Protein AF-0000000074154231 (afdb_homodimer)

Sequence (248 aa):
MSERQQITPLKPYDLEEIRKSRKRAATKFSKRRKTFLRRAHDLSQDCQAKVYTFIEYNRRTWVFTSEPDQASFPPTKDEILRIYPLPEIFIPSMFSTLPQVHNGKHDVVDPALSDRFDTHAADQMSERQQITPLKPYDLEEIRKSRKRAATKFSKRRKTFLRRAHDLSQDCQAKVYTFIEYNRRTWVFTSEPDQASFPPTKDEILRIYPLPEIFIPSMFSTLPQVHNGKHDVVDPALSDRFDTHAADQ

Nearest PDB structures (foldseek):
  1hbx-assembly1_A  TM=7.423E-01  e=8.695E-02  Homo sapiens
  5wai-assembly1_B  TM=2.031E-01  e=2.215E+00  Homo sapiens
  6nq3-assembly2_F-2  TM=2.318E-01  e=6.658E+00  Homo sapiens
  5wai-assembly2_F  TM=2.290E-01  e=6.658E+00  Homo sapiens
  5wai-assembly1_B  TM=2.177E-01  e=2.065E+00  Homo sapiens

pLDDT: mean 79.21, std 26.03, range [22.14, 98.94]

Secondary structure (DSSP, 8-state):
--------PPPHHHHHHHHHHHHHHHHHHHHHHHHHHHHHHHHHHHH--EEEEEEEETTEEEEEES-TT-TT-SPPHHHHTT-SSPPEEE-GGGS--S----SSS-----HHHHHHHHSGGGG-/--------PPPHHHHHHHHHHHHHHHHHHHHHHHHHHHHHHHHHHHH--EEEEEEEETTEEEEEES-TT-TT-SPPHHHHTT-SSPPEEE-GGGS--S----SSS-----HHHHHHHHSGGGG-

Structure (mmCIF, N/CA/C/O backbone):
data_AF-0000000074154231-model_v1
#
loop_
_entity.id
_entity.type
_entity.pdbx_description
1 polymer 'Uncharacterized protein'
#
loop_
_atom_site.group_PDB
_atom_site.id
_atom_site.type_symbol
_atom_site.label_atom_id
_atom_site.label_alt_id
_atom_site.label_comp_id
_atom_site.label_asym_id
_atom_site.label_entity_id
_atom_site.label_seq_id
_atom_site.pdbx_PDB_ins_code
_atom_site.Cartn_x
_atom_site.Cartn_y
_atom_site.Cartn_z
_atom_site.occupancy
_atom_site.B_iso_or_equiv
_atom_site.auth_seq_id
_atom_site.auth_comp_id
_atom_site.auth_asym_id
_atom_site.auth_atom_id
_atom_site.pdbx_PDB_model_num
ATOM 1 N N . MET A 1 1 ? -4.496 -57.156 -9.711 1 39.97 1 MET A N 1
ATOM 2 C CA . MET A 1 1 ? -3.84 -56.281 -10.68 1 39.97 1 MET A CA 1
ATOM 3 C C . MET A 1 1 ? -3.943 -54.812 -10.258 1 39.97 1 MET A C 1
ATOM 5 O O . MET A 1 1 ? -5.043 -54.281 -10.125 1 39.97 1 MET A O 1
ATOM 9 N N . SER A 1 2 ? -2.992 -54.25 -9.43 1 52.38 2 SER A N 1
ATOM 10 C CA . SER A 1 2 ? -2.85 -52.906 -8.883 1 52.38 2 SER A CA 1
ATOM 11 C C . SER A 1 2 ? -2.756 -51.875 -9.992 1 52.38 2 SER A C 1
ATOM 13 O O . SER A 1 2 ? -1.874 -51.938 -10.852 1 52.38 2 SER A O 1
ATOM 15 N N . GLU A 1 3 ? -3.832 -51.375 -10.57 1 51.06 3 GLU A N 1
ATOM 16 C CA . GLU A 1 3 ? -3.895 -50.312 -11.57 1 51.06 3 GLU A CA 1
ATOM 17 C C . GLU A 1 3 ? -3.025 -49.125 -11.164 1 51.06 3 GLU A C 1
ATOM 19 O O . GLU A 1 3 ? -3.361 -48.375 -10.234 1 51.06 3 GLU A O 1
ATOM 24 N N . ARG A 1 4 ? -1.664 -49.188 -11.25 1 55.72 4 ARG A N 1
ATOM 25 C CA . ARG A 1 4 ? -0.812 -48 -11.141 1 55.72 4 ARG A CA 1
ATOM 26 C C . ARG A 1 4 ? -1.316 -46.875 -12.047 1 55.72 4 ARG A C 1
ATOM 28 O O . ARG A 1 4 ? -1.462 -47.062 -13.258 1 55.72 4 ARG A O 1
ATOM 35 N N . GLN A 1 5 ? -2.193 -45.938 -11.656 1 56.97 5 GLN A N 1
ATOM 36 C CA . GLN A 1 5 ? -2.547 -44.688 -12.359 1 56.97 5 GLN A CA 1
ATOM 37 C C . GLN A 1 5 ? -1.324 -44.062 -13.016 1 56.97 5 GLN A C 1
ATOM 39 O O . GLN A 1 5 ? -0.38 -43.656 -12.336 1 56.97 5 GLN A O 1
ATOM 44 N N . GLN A 1 6 ? -0.868 -44.438 -14.219 1 54.16 6 GLN A N 1
ATOM 45 C CA . GLN A 1 6 ? 0.215 -43.875 -15.031 1 54.16 6 GLN A CA 1
ATOM 46 C C . GLN A 1 6 ? 0.098 -42.375 -15.172 1 54.16 6 GLN A C 1
ATOM 48 O O . GLN A 1 6 ? -0.911 -41.875 -15.672 1 54.16 6 GLN A O 1
ATOM 53 N N . ILE A 1 7 ? 0.666 -41.438 -14.281 1 61.62 7 ILE A N 1
ATOM 54 C CA . ILE A 1 7 ? 0.84 -40 -14.523 1 61.62 7 ILE A CA 1
ATOM 55 C C . ILE A 1 7 ? 1.296 -39.781 -15.961 1 61.62 7 ILE A C 1
ATOM 57 O O . ILE A 1 7 ? 2.371 -40.25 -16.359 1 61.62 7 ILE A O 1
ATOM 61 N N . THR A 1 8 ? 0.474 -39.688 -16.953 1 65.31 8 THR A N 1
ATOM 62 C CA . THR A 1 8 ? 0.823 -39.312 -18.312 1 65.31 8 THR A CA 1
ATOM 63 C C . THR A 1 8 ? 1.673 -38.062 -18.344 1 65.31 8 THR A C 1
ATOM 65 O O . THR A 1 8 ? 1.298 -37.031 -17.75 1 65.31 8 THR A O 1
ATOM 68 N N . PRO A 1 9 ? 2.938 -38.219 -18.641 1 68.38 9 PRO A N 1
ATOM 69 C CA . PRO A 1 9 ? 3.822 -37.031 -18.719 1 68.38 9 PRO A CA 1
ATOM 70 C C . PRO A 1 9 ? 3.242 -35.906 -19.562 1 68.38 9 PRO A C 1
ATOM 72 O O . PRO A 1 9 ? 2.535 -36.188 -20.547 1 68.38 9 PRO A O 1
ATOM 75 N N . LEU A 1 10 ? 3.127 -34.719 -19.016 1 71 10 LEU A N 1
ATOM 76 C CA . LEU A 1 10 ? 2.654 -33.562 -19.766 1 71 10 LEU A CA 1
ATOM 77 C C . LEU A 1 10 ? 3.371 -33.438 -21.094 1 71 10 LEU A C 1
ATOM 79 O O . LEU A 1 10 ? 4.582 -33.656 -21.188 1 71 10 LEU A O 1
ATOM 83 N N . LYS A 1 11 ? 2.699 -33.438 -22.125 1 78.75 11 LYS A N 1
ATOM 84 C CA . LYS A 1 11 ? 3.256 -33.188 -23.453 1 78.75 11 LYS A CA 1
ATOM 85 C C . LYS A 1 11 ? 4.066 -31.906 -23.484 1 78.75 11 LYS A C 1
ATOM 87 O O . LYS A 1 11 ? 3.791 -30.969 -22.734 1 78.75 11 LYS A O 1
ATOM 92 N N . PRO A 1 12 ? 5.191 -31.891 -24.188 1 78.75 12 PRO A N 1
ATOM 93 C CA . PRO A 1 12 ? 6.055 -30.719 -24.297 1 78.75 12 PRO A CA 1
ATOM 94 C C . PRO A 1 12 ? 5.27 -29.422 -24.547 1 78.75 12 PRO A C 1
ATOM 96 O O . PRO A 1 12 ? 5.602 -28.375 -23.984 1 78.75 12 PRO A O 1
ATOM 99 N N . TYR A 1 13 ? 4.25 -29.484 -25.359 1 81.31 13 TYR A N 1
ATOM 100 C CA . TYR A 1 13 ? 3.434 -28.312 -25.672 1 81.31 13 TYR A CA 1
ATOM 101 C C . TYR A 1 13 ? 2.732 -27.781 -24.438 1 81.31 13 TYR A C 1
ATOM 103 O O . TYR A 1 13 ? 2.648 -26.578 -24.219 1 81.31 13 TYR A O 1
ATOM 111 N N . ASP A 1 14 ? 2.389 -28.766 -23.594 1 85.5 14 ASP A N 1
ATOM 112 C CA . ASP A 1 14 ? 1.697 -28.391 -22.375 1 85.5 14 ASP A CA 1
ATOM 113 C C . ASP A 1 14 ? 2.641 -27.672 -21.406 1 85.5 14 ASP A C 1
ATOM 115 O O . ASP A 1 14 ? 2.26 -26.688 -20.781 1 85.5 14 ASP A O 1
ATOM 119 N N . LEU A 1 15 ? 3.875 -28.109 -21.5 1 88.94 15 LEU A N 1
ATOM 120 C CA . LEU A 1 15 ? 4.871 -27.5 -20.641 1 88.94 15 LEU A CA 1
ATOM 121 C C . LEU A 1 15 ? 5.199 -26.078 -21.094 1 88.94 15 LEU A C 1
ATOM 123 O O . LEU A 1 15 ? 5.379 -25.172 -20.266 1 88.94 15 LEU A O 1
ATOM 127 N N . GLU A 1 16 ? 5.266 -25.984 -22.359 1 91.56 16 GLU A N 1
ATOM 128 C CA . GLU A 1 16 ? 5.555 -24.672 -22.906 1 91.56 16 GLU A CA 1
ATOM 129 C C . GLU A 1 16 ? 4.438 -23.672 -22.594 1 91.56 16 GLU A C 1
ATOM 131 O O . GLU A 1 16 ? 4.699 -22.516 -22.281 1 91.56 16 GLU A O 1
ATOM 136 N N . GLU A 1 17 ? 3.205 -24.125 -22.688 1 92.56 17 GLU A N 1
ATOM 137 C CA . GLU A 1 17 ? 2.064 -23.266 -22.391 1 92.56 17 GLU A CA 1
ATOM 138 C C . GLU A 1 17 ? 2.047 -22.859 -20.922 1 92.56 17 GLU A C 1
ATOM 140 O O . GLU A 1 17 ? 1.72 -21.719 -20.594 1 92.56 17 GLU A O 1
ATOM 145 N N . ILE A 1 18 ? 2.344 -23.719 -20.078 1 93.31 18 ILE A N 1
ATOM 146 C CA . ILE A 1 18 ? 2.4 -23.438 -18.656 1 93.31 18 ILE A CA 1
ATOM 147 C C . ILE A 1 18 ? 3.492 -22.406 -18.375 1 93.31 18 ILE A C 1
ATOM 149 O O . ILE A 1 18 ? 3.283 -21.469 -17.609 1 93.31 18 ILE A O 1
ATOM 153 N N . ARG A 1 19 ? 4.645 -22.656 -19.047 1 93.62 19 ARG A N 1
ATOM 154 C CA . ARG A 1 19 ? 5.762 -21.719 -18.875 1 93.62 19 ARG A CA 1
ATOM 155 C C . ARG A 1 19 ? 5.387 -20.328 -19.344 1 93.62 19 ARG A C 1
ATOM 157 O O . ARG A 1 19 ? 5.703 -19.328 -18.672 1 93.62 19 ARG A O 1
ATOM 164 N N . LYS A 1 20 ? 4.742 -20.281 -20.453 1 94.56 20 LYS A N 1
ATOM 165 C CA . LYS A 1 20 ? 4.305 -18.984 -20.984 1 94.56 20 LYS A CA 1
ATOM 166 C C . LYS A 1 20 ? 3.305 -18.312 -20.047 1 94.56 20 LYS A C 1
ATOM 168 O O . LYS A 1 20 ? 3.375 -17.109 -19.828 1 94.56 20 LYS A O 1
ATOM 173 N N . SER A 1 21 ? 2.365 -19.047 -19.516 1 95.62 21 SER A N 1
ATOM 174 C CA . SER A 1 21 ? 1.368 -18.516 -18.594 1 95.62 21 SER A CA 1
ATOM 175 C C . SER A 1 21 ? 2.02 -17.984 -17.312 1 95.62 21 SER A C 1
ATOM 177 O O . SER A 1 21 ? 1.64 -16.922 -16.828 1 95.62 21 SER A O 1
ATOM 179 N N . ARG A 1 22 ? 2.973 -18.656 -16.875 1 95.25 22 ARG A N 1
ATOM 180 C CA . ARG A 1 22 ? 3.693 -18.234 -15.68 1 95.25 22 ARG A CA 1
ATOM 181 C C . ARG A 1 22 ? 4.465 -16.938 -15.938 1 95.25 22 ARG A C 1
ATOM 183 O O . ARG A 1 22 ? 4.512 -16.062 -15.086 1 95.25 22 ARG A O 1
ATOM 190 N N . LYS A 1 23 ? 5.094 -16.906 -17.062 1 96.31 23 LYS A N 1
ATOM 191 C CA . LYS A 1 23 ? 5.816 -15.695 -17.438 1 96.31 23 LYS A CA 1
ATOM 192 C C . LYS A 1 23 ? 4.875 -14.5 -17.531 1 96.31 23 LYS A C 1
ATOM 194 O O . LYS A 1 23 ? 5.223 -13.398 -17.094 1 96.31 23 LYS A O 1
ATOM 199 N N . ARG A 1 24 ? 3.713 -14.719 -18.109 1 97.38 24 ARG A N 1
ATOM 200 C CA . ARG A 1 24 ? 2.723 -13.648 -18.219 1 97.38 24 ARG A CA 1
ATOM 201 C C . ARG A 1 24 ? 2.27 -13.188 -16.844 1 97.38 24 ARG A C 1
ATOM 203 O O . ARG A 1 24 ? 2.129 -11.984 -16.594 1 97.38 24 ARG A O 1
ATOM 210 N N . ALA A 1 25 ? 2.045 -14.117 -15.953 1 97.56 25 ALA A N 1
ATOM 211 C CA . ALA A 1 25 ? 1.632 -13.789 -14.586 1 97.56 25 ALA A CA 1
ATOM 212 C C . ALA A 1 25 ? 2.713 -13 -13.859 1 97.56 25 ALA A C 1
ATOM 214 O O . ALA A 1 25 ? 2.416 -12.023 -13.172 1 97.56 25 ALA A O 1
ATOM 215 N N . ALA A 1 26 ? 3.871 -13.375 -14.125 1 97.62 26 ALA A N 1
ATOM 216 C CA . ALA A 1 26 ? 4.988 -12.688 -13.477 1 97.62 26 ALA A CA 1
ATOM 217 C C . ALA A 1 26 ? 5.137 -11.266 -13.992 1 97.62 26 ALA A C 1
ATOM 219 O O . ALA A 1 26 ? 5.434 -10.344 -13.227 1 97.62 26 ALA A O 1
ATOM 220 N N . THR A 1 27 ? 4.988 -11.133 -15.273 1 97.88 27 THR A N 1
ATOM 221 C CA . THR A 1 27 ? 5.059 -9.797 -15.867 1 97.88 27 THR A CA 1
ATOM 222 C C . THR A 1 27 ? 3.932 -8.914 -15.344 1 97.88 27 THR A C 1
ATOM 224 O O . THR A 1 27 ? 4.16 -7.754 -14.992 1 97.88 27 THR A O 1
ATOM 227 N N . LYS A 1 28 ? 2.705 -9.453 -15.289 1 98.44 28 LYS A N 1
ATOM 228 C CA . LYS A 1 28 ? 1.569 -8.719 -14.742 1 98.44 28 LYS A CA 1
ATOM 229 C C . LYS A 1 28 ? 1.857 -8.234 -13.32 1 98.44 28 LYS A C 1
ATOM 231 O O . LYS A 1 28 ? 1.654 -7.062 -13.008 1 98.44 28 LYS A O 1
ATOM 236 N N . PHE A 1 29 ? 2.387 -9.102 -12.5 1 98.69 29 PHE A N 1
ATOM 237 C CA . PHE A 1 29 ? 2.713 -8.766 -11.125 1 98.69 29 PHE A CA 1
ATOM 238 C C . PHE A 1 29 ? 3.746 -7.645 -11.062 1 98.69 29 PHE A C 1
ATOM 240 O O . PHE A 1 29 ? 3.592 -6.691 -10.297 1 98.69 29 PHE A O 1
ATOM 247 N N . SER A 1 30 ? 4.734 -7.805 -11.852 1 98.38 30 SER A N 1
ATOM 248 C CA . SER A 1 30 ? 5.805 -6.809 -11.844 1 98.38 30 SER A CA 1
ATOM 249 C C . SER A 1 30 ? 5.266 -5.422 -12.18 1 98.38 30 SER A C 1
ATOM 251 O O . SER A 1 30 ? 5.629 -4.438 -11.531 1 98.38 30 SER A O 1
ATOM 253 N N . LYS A 1 31 ? 4.434 -5.359 -13.156 1 98.12 31 LYS A N 1
ATOM 254 C CA . LYS A 1 31 ? 3.855 -4.082 -13.562 1 98.12 31 LYS A CA 1
ATOM 255 C C . LYS A 1 31 ? 2.961 -3.51 -12.469 1 98.12 31 LYS A C 1
ATOM 257 O O . LYS A 1 31 ? 3.072 -2.332 -12.117 1 98.12 31 LYS A O 1
ATOM 262 N N . ARG A 1 32 ? 2.137 -4.348 -11.875 1 98.38 32 ARG A N 1
ATOM 263 C CA . ARG A 1 32 ? 1.204 -3.906 -10.844 1 98.38 32 ARG A CA 1
ATOM 264 C C . ARG A 1 32 ? 1.938 -3.551 -9.555 1 98.38 32 ARG A C 1
ATOM 266 O O . ARG A 1 32 ? 1.571 -2.594 -8.867 1 98.38 32 ARG A O 1
ATOM 273 N N . ARG A 1 33 ? 2.938 -4.285 -9.289 1 98.44 33 ARG A N 1
ATOM 274 C CA . ARG A 1 33 ? 3.75 -4.008 -8.109 1 98.44 33 ARG A CA 1
ATOM 275 C C . ARG A 1 33 ? 4.414 -2.637 -8.211 1 98.44 33 ARG A C 1
ATOM 277 O O . ARG A 1 33 ? 4.391 -1.858 -7.258 1 98.44 33 ARG A O 1
ATOM 284 N N . LYS A 1 34 ? 4.996 -2.34 -9.344 1 97.81 34 LYS A N 1
ATOM 285 C CA . LYS A 1 34 ? 5.668 -1.062 -9.555 1 97.81 34 LYS A CA 1
ATOM 286 C C . LYS A 1 34 ? 4.699 0.104 -9.398 1 97.81 34 LYS A C 1
ATOM 288 O O . LYS A 1 34 ? 5 1.085 -8.719 1 97.81 34 LYS A O 1
ATOM 293 N N . THR A 1 35 ? 3.533 0.004 -10.047 1 97.5 35 THR A N 1
ATOM 294 C CA . THR A 1 35 ? 2.512 1.042 -9.938 1 97.5 35 THR A CA 1
ATOM 295 C C . THR A 1 35 ? 2.072 1.217 -8.484 1 97.5 35 THR A C 1
ATOM 297 O O . THR A 1 35 ? 1.953 2.344 -8 1 97.5 35 THR A O 1
ATOM 300 N N . PHE A 1 36 ? 1.916 0.154 -7.844 1 98.56 36 PHE A N 1
ATOM 301 C CA . PHE A 1 36 ? 1.464 0.147 -6.457 1 98.56 36 PHE A CA 1
ATOM 302 C C . PHE A 1 36 ? 2.465 0.863 -5.555 1 98.56 36 PHE A C 1
ATOM 304 O O . PHE A 1 36 ? 2.09 1.748 -4.785 1 98.56 36 PHE A O 1
ATOM 311 N N . LEU A 1 37 ? 3.715 0.542 -5.688 1 98.62 37 LEU A N 1
ATOM 312 C CA . LEU A 1 37 ? 4.758 1.137 -4.859 1 98.62 37 LEU A CA 1
ATOM 313 C C . LEU A 1 37 ? 4.926 2.619 -5.176 1 98.62 37 LEU A C 1
ATOM 315 O O . LEU A 1 37 ? 5.168 3.426 -4.277 1 98.62 37 LEU A O 1
ATOM 319 N N . ARG A 1 38 ? 4.742 2.959 -6.445 1 98 38 ARG A N 1
ATOM 320 C CA . ARG A 1 38 ? 4.793 4.367 -6.824 1 98 38 ARG A CA 1
ATOM 321 C C . ARG A 1 38 ? 3.668 5.156 -6.16 1 98 38 ARG A C 1
ATOM 323 O O . ARG A 1 38 ? 3.881 6.273 -5.691 1 98 38 ARG A O 1
ATOM 330 N N . ARG A 1 39 ? 2.486 4.535 -6.102 1 98.5 39 ARG A N 1
ATOM 331 C CA . ARG A 1 39 ? 1.354 5.223 -5.492 1 98.5 39 ARG A CA 1
ATOM 332 C C . ARG A 1 39 ? 1.531 5.34 -3.982 1 98.5 39 ARG A C 1
ATOM 334 O O . ARG A 1 39 ? 1.094 6.32 -3.375 1 98.5 39 ARG A O 1
ATOM 341 N N . ALA A 1 40 ? 2.186 4.367 -3.354 1 98.88 40 ALA A N 1
ATOM 342 C CA . ALA A 1 40 ? 2.539 4.473 -1.94 1 98.88 40 ALA A CA 1
ATOM 343 C C . ALA A 1 40 ? 3.453 5.672 -1.692 1 98.88 40 ALA A C 1
ATOM 345 O O . ALA A 1 40 ? 3.215 6.461 -0.777 1 98.88 40 ALA A O 1
ATOM 346 N N . HIS A 1 41 ? 4.434 5.824 -2.576 1 98.5 41 HIS A N 1
ATOM 347 C CA . HIS A 1 41 ? 5.367 6.941 -2.479 1 98.5 41 HIS A CA 1
ATOM 348 C C . HIS A 1 41 ? 4.656 8.273 -2.689 1 98.5 41 HIS A C 1
ATOM 350 O O . HIS A 1 41 ? 4.875 9.227 -1.934 1 98.5 41 HIS A O 1
ATOM 356 N N . ASP A 1 42 ? 3.82 8.352 -3.736 1 97.81 42 ASP A N 1
ATOM 357 C CA . ASP A 1 42 ? 3.084 9.578 -4.039 1 97.81 42 ASP A CA 1
ATOM 358 C C . ASP A 1 42 ? 2.217 10 -2.857 1 97.81 42 ASP A C 1
ATOM 360 O O . ASP A 1 42 ? 2.188 11.18 -2.494 1 97.81 42 ASP A O 1
ATOM 364 N N . LEU A 1 43 ? 1.533 9.078 -2.287 1 98.62 43 LEU A N 1
ATOM 365 C CA . LEU A 1 43 ? 0.681 9.367 -1.139 1 98.62 43 LEU A CA 1
ATOM 366 C C . LEU A 1 43 ? 1.498 9.93 0.018 1 98.62 43 LEU A C 1
ATOM 368 O O . LEU A 1 43 ? 1.107 10.922 0.633 1 98.62 43 LEU A O 1
ATOM 372 N N . SER A 1 44 ? 2.639 9.312 0.303 1 98.75 44 SER A N 1
ATOM 373 C CA . SER A 1 44 ? 3.518 9.75 1.383 1 98.75 44 SER A CA 1
ATOM 374 C C . SER A 1 44 ? 4.043 11.156 1.13 1 98.75 44 SER A C 1
ATOM 376 O O . SER A 1 44 ? 4.02 12.008 2.027 1 98.75 44 SER A O 1
ATOM 378 N N . GLN A 1 45 ? 4.43 11.422 -0.145 1 97.25 45 GLN A N 1
ATOM 379 C CA . GLN A 1 45 ? 5.105 12.672 -0.455 1 97.25 45 GLN A CA 1
ATOM 380 C C . GLN A 1 45 ? 4.102 13.797 -0.696 1 97.25 45 GLN A C 1
ATOM 382 O O . GLN A 1 45 ? 4.266 14.906 -0.184 1 97.25 45 GLN A O 1
ATOM 387 N N . ASP A 1 46 ? 3.012 13.5 -1.426 1 96.81 46 ASP A N 1
ATOM 388 C CA . ASP A 1 46 ? 2.072 14.539 -1.832 1 96.81 46 ASP A CA 1
ATOM 389 C C . ASP A 1 46 ? 1.176 14.953 -0.668 1 96.81 46 ASP A C 1
ATOM 391 O O . ASP A 1 46 ? 0.712 16.094 -0.612 1 96.81 46 ASP A O 1
ATOM 395 N N . CYS A 1 47 ? 0.909 14.008 0.234 1 98.44 47 CYS A N 1
ATOM 396 C CA . CYS A 1 47 ? -0.05 14.281 1.299 1 98.44 47 CYS A CA 1
ATOM 397 C C . CYS A 1 47 ? 0.641 14.32 2.656 1 98.44 47 CYS A C 1
ATOM 399 O O . CYS A 1 47 ? 0.002 14.586 3.676 1 98.44 47 CYS A O 1
ATOM 401 N N . GLN A 1 48 ? 1.918 14.031 2.643 1 97.88 48 GLN A N 1
ATOM 402 C CA . GLN A 1 48 ? 2.666 13.969 3.895 1 97.88 48 GLN A CA 1
ATOM 403 C C . GLN A 1 48 ? 2.045 12.961 4.855 1 97.88 48 GLN A C 1
ATOM 405 O O . GLN A 1 48 ? 1.887 13.242 6.043 1 97.88 48 GLN A O 1
ATOM 410 N N . ALA A 1 49 ? 1.654 11.891 4.34 1 98.88 49 ALA A N 1
ATOM 411 C CA . ALA A 1 49 ? 1.109 10.781 5.117 1 98.88 49 ALA A CA 1
ATOM 412 C C . ALA A 1 49 ? 2.191 9.758 5.445 1 98.88 49 ALA A C 1
ATOM 414 O O . ALA A 1 49 ? 3.137 9.57 4.676 1 98.88 49 ALA A O 1
ATOM 415 N N . LYS A 1 50 ? 2.129 9.102 6.625 1 98.88 50 LYS A N 1
ATOM 416 C CA . LYS A 1 50 ? 2.951 7.926 6.895 1 98.88 50 LYS A CA 1
ATOM 417 C C . LYS A 1 50 ? 2.369 6.684 6.23 1 98.88 50 LYS A C 1
ATOM 419 O O . LYS A 1 50 ? 1.194 6.363 6.422 1 98.88 50 LYS A O 1
ATOM 424 N N . VAL A 1 51 ? 3.168 6.031 5.414 1 98.94 51 VAL A N 1
ATOM 425 C CA . VAL A 1 51 ? 2.678 4.91 4.613 1 98.94 51 VAL A CA 1
ATOM 426 C C . VAL A 1 51 ? 3.619 3.717 4.766 1 98.94 51 VAL A C 1
ATOM 428 O O . VAL A 1 51 ? 4.84 3.875 4.742 1 98.94 51 VAL A O 1
ATOM 431 N N . TYR A 1 52 ? 3.078 2.533 4.969 1 98.94 52 TYR A N 1
ATOM 432 C CA . TYR A 1 52 ? 3.775 1.251 4.992 1 98.94 52 TYR A CA 1
ATOM 433 C C . TYR A 1 52 ? 3.059 0.224 4.121 1 98.94 52 TYR A C 1
ATOM 435 O O . TYR A 1 52 ? 1.828 0.143 4.133 1 98.94 52 TYR A O 1
ATOM 443 N N . THR A 1 53 ? 3.811 -0.543 3.32 1 98.94 53 THR A N 1
ATOM 444 C CA . THR A 1 53 ? 3.217 -1.63 2.549 1 98.94 53 THR A CA 1
ATOM 445 C C . THR A 1 53 ? 4.055 -2.9 2.672 1 98.94 53 THR A C 1
ATOM 447 O O . THR A 1 53 ? 5.277 -2.834 2.812 1 98.94 53 THR A O 1
ATOM 450 N N . PHE A 1 54 ? 3.43 -3.992 2.598 1 98.88 54 PHE A N 1
ATOM 451 C CA . PHE A 1 54 ? 4.035 -5.316 2.533 1 98.88 54 PHE A CA 1
ATOM 452 C C . PHE A 1 54 ? 3.381 -6.16 1.447 1 98.88 54 PHE A C 1
ATOM 454 O O . PHE A 1 54 ? 2.152 -6.246 1.377 1 98.88 54 PHE A O 1
ATOM 461 N N . ILE A 1 55 ? 4.207 -6.703 0.568 1 98.94 55 ILE A N 1
ATOM 462 C CA . ILE A 1 55 ? 3.758 -7.586 -0.502 1 98.94 55 ILE A CA 1
ATOM 463 C C . ILE A 1 55 ? 4.5 -8.922 -0.415 1 98.94 55 ILE A C 1
ATOM 465 O O . ILE A 1 55 ? 5.715 -8.945 -0.216 1 98.94 55 ILE A O 1
ATOM 469 N N . GLU A 1 56 ? 3.779 -9.984 -0.476 1 98.75 56 GLU A N 1
ATOM 470 C CA . GLU A 1 56 ? 4.359 -11.305 -0.674 1 98.75 56 GLU A CA 1
ATOM 471 C C . GLU A 1 56 ? 3.799 -11.977 -1.928 1 98.75 56 GLU A C 1
ATOM 473 O O . GLU A 1 56 ? 2.582 -12.078 -2.092 1 98.75 56 GLU A O 1
ATOM 478 N N . TYR A 1 57 ? 4.66 -12.305 -2.814 1 98.56 57 TYR A N 1
ATOM 479 C CA . TYR A 1 57 ? 4.32 -12.992 -4.059 1 98.56 57 TYR A CA 1
ATOM 480 C C . TYR A 1 57 ? 5.41 -13.984 -4.445 1 98.56 57 TYR A C 1
ATOM 482 O O . TYR A 1 57 ? 6.59 -13.625 -4.508 1 98.56 57 TYR A O 1
ATOM 490 N N . ASN A 1 58 ? 5.059 -15.195 -4.707 1 96.62 58 ASN A N 1
ATOM 491 C CA . ASN A 1 58 ? 5.984 -16.266 -5.094 1 96.62 58 ASN A CA 1
ATOM 492 C C . ASN A 1 58 ? 7.199 -16.297 -4.172 1 96.62 58 ASN A C 1
ATOM 494 O O . ASN A 1 58 ? 8.336 -16.359 -4.641 1 96.62 58 ASN A O 1
ATOM 498 N N . ARG A 1 59 ? 7.008 -16.156 -2.951 1 94.75 59 ARG A N 1
ATOM 499 C CA . ARG A 1 59 ? 7.984 -16.328 -1.878 1 94.75 59 ARG A CA 1
ATOM 500 C C . ARG A 1 59 ? 8.898 -15.109 -1.772 1 94.75 59 ARG A C 1
ATOM 502 O O . ARG A 1 59 ? 9.766 -15.055 -0.903 1 94.75 59 ARG A O 1
ATOM 509 N N . ARG A 1 60 ? 8.672 -14.172 -2.645 1 97.62 60 ARG A N 1
ATOM 510 C CA . ARG A 1 60 ? 9.422 -12.922 -2.557 1 97.62 60 ARG A CA 1
ATOM 511 C C . ARG A 1 60 ? 8.617 -11.852 -1.828 1 97.62 60 ARG A C 1
ATOM 513 O O . ARG A 1 60 ? 7.383 -11.859 -1.867 1 97.62 60 ARG A O 1
ATOM 520 N N . THR A 1 61 ? 9.352 -11.023 -1.163 1 98.19 61 THR A N 1
ATOM 521 C CA . THR A 1 61 ? 8.664 -10 -0.375 1 98.19 61 THR A CA 1
ATOM 522 C C . THR A 1 61 ? 9.18 -8.609 -0.735 1 98.19 61 THR A C 1
ATOM 524 O O . THR A 1 61 ? 10.367 -8.43 -1.01 1 98.19 61 THR A O 1
ATOM 527 N N . TRP A 1 62 ? 8.344 -7.602 -0.852 1 98.62 62 TRP A N 1
ATOM 528 C CA . TRP A 1 62 ? 8.594 -6.184 -1.086 1 98.62 62 TRP A CA 1
ATOM 529 C C . TRP A 1 62 ? 7.988 -5.332 0.024 1 98.62 62 TRP A C 1
ATOM 531 O O . TRP A 1 62 ? 6.859 -5.574 0.455 1 98.62 62 TRP A O 1
ATOM 541 N N . VAL A 1 63 ? 8.781 -4.383 0.477 1 98.69 63 VAL A N 1
ATOM 542 C CA . VAL A 1 63 ? 8.336 -3.488 1.54 1 98.69 63 VAL A CA 1
ATOM 543 C C . VAL A 1 63 ? 8.555 -2.037 1.121 1 98.69 63 VAL A C 1
ATOM 545 O O . VAL A 1 63 ? 9.594 -1.703 0.54 1 98.69 63 VAL A O 1
ATOM 548 N N . PHE A 1 64 ? 7.539 -1.197 1.317 1 98.88 64 PHE A N 1
ATOM 549 C CA . PHE A 1 64 ? 7.723 0.249 1.295 1 98.88 64 PHE A CA 1
ATOM 550 C C . PHE A 1 64 ? 7.469 0.848 2.674 1 98.88 64 PHE A C 1
ATOM 552 O O . PHE A 1 64 ? 6.504 0.479 3.348 1 98.88 64 PHE A O 1
ATOM 559 N N . THR A 1 65 ? 8.336 1.712 3.094 1 98.81 65 THR A N 1
ATOM 560 C CA . THR A 1 65 ? 8.109 2.463 4.324 1 98.81 65 THR A CA 1
ATOM 561 C C . THR A 1 65 ? 8.469 3.934 4.133 1 98.81 65 THR A C 1
ATOM 563 O O . THR A 1 65 ? 9.562 4.254 3.66 1 98.81 65 THR A O 1
ATOM 566 N N . SER A 1 66 ? 7.555 4.793 4.477 1 98.81 66 SER A N 1
ATOM 567 C CA . SER A 1 66 ? 7.816 6.227 4.426 1 98.81 66 SER A CA 1
ATOM 568 C C . SER A 1 66 ? 8.664 6.676 5.613 1 98.81 66 SER A C 1
ATOM 570 O O . SER A 1 66 ? 9.188 7.793 5.617 1 98.81 66 SER A O 1
ATOM 572 N N . GLU A 1 67 ? 8.758 5.789 6.66 1 98.56 67 GLU A N 1
ATOM 573 C CA . GLU A 1 67 ? 9.445 6.125 7.906 1 98.56 67 GLU A CA 1
ATOM 574 C C . GLU A 1 67 ? 10.594 5.16 8.172 1 98.56 67 GLU A C 1
ATOM 576 O O . GLU A 1 67 ? 10.57 4.418 9.164 1 98.56 67 GLU A O 1
ATOM 581 N N . PRO A 1 68 ? 11.617 5.188 7.379 1 97.12 68 PRO A N 1
ATOM 582 C CA . PRO A 1 68 ? 12.695 4.203 7.504 1 97.12 68 PRO A CA 1
ATOM 583 C C . PRO A 1 68 ? 13.461 4.328 8.82 1 97.12 68 PRO A C 1
ATOM 585 O O . PRO A 1 68 ? 14.047 3.35 9.289 1 97.12 68 PRO A O 1
ATOM 588 N N . ASP A 1 69 ? 13.422 5.457 9.359 1 96.81 69 ASP A N 1
ATOM 589 C CA . ASP A 1 69 ? 14.234 5.691 10.555 1 96.81 69 ASP A CA 1
ATOM 590 C C . ASP A 1 69 ? 13.398 5.551 11.82 1 96.81 69 ASP A C 1
ATOM 592 O O . ASP A 1 69 ? 13.922 5.688 12.93 1 96.81 69 ASP A O 1
ATOM 596 N N . GLN A 1 70 ? 12.195 5.352 11.711 1 97.06 70 GLN A N 1
ATOM 597 C CA . GLN A 1 70 ? 11.336 5.191 12.883 1 97.06 70 GLN A CA 1
ATOM 598 C C . GLN A 1 70 ? 11.148 3.717 13.234 1 97.06 70 GLN A C 1
ATOM 600 O O . GLN A 1 70 ? 10.383 3.01 12.57 1 97.06 70 GLN A O 1
ATOM 605 N N . ALA A 1 71 ? 11.703 3.279 14.297 1 93.88 71 ALA A N 1
ATOM 606 C CA . ALA A 1 71 ? 11.734 1.882 14.719 1 93.88 71 ALA A CA 1
ATOM 607 C C . ALA A 1 71 ? 10.328 1.372 15.031 1 93.88 71 ALA A C 1
ATOM 609 O O . ALA A 1 71 ? 10.031 0.197 14.812 1 93.88 71 ALA A O 1
ATOM 610 N N . SER A 1 72 ? 9.469 2.223 15.531 1 94.44 72 SER A N 1
ATOM 611 C CA . SER A 1 72 ? 8.141 1.812 15.977 1 94.44 72 SER A CA 1
ATOM 612 C C . SER A 1 72 ? 7.141 1.831 14.828 1 94.44 72 SER A C 1
ATOM 614 O O . SER A 1 72 ? 5.953 1.571 15.031 1 94.44 72 SER A O 1
ATOM 616 N N . PHE A 1 73 ? 7.656 2.15 13.648 1 97.44 73 PHE A N 1
ATOM 617 C CA . PHE A 1 73 ? 6.773 2.186 12.492 1 97.44 73 PHE A CA 1
ATOM 618 C C . PHE A 1 73 ? 7.066 1.022 11.547 1 97.44 73 PHE A C 1
ATOM 620 O O . PHE A 1 73 ? 8.227 0.756 11.227 1 97.44 73 PHE A O 1
ATOM 627 N N . PRO A 1 74 ? 5.977 0.369 11.023 1 97.44 74 PRO A N 1
ATOM 628 C CA . PRO A 1 74 ? 4.559 0.548 11.352 1 97.44 74 PRO A CA 1
ATOM 629 C C . PRO A 1 74 ? 4.172 -0.081 12.688 1 97.44 74 PRO A C 1
ATOM 631 O O . PRO A 1 74 ? 4.934 -0.883 13.234 1 97.44 74 PRO A O 1
ATOM 634 N N . PRO A 1 75 ? 3.072 0.365 13.211 1 96.88 75 PRO A N 1
ATOM 635 C CA . PRO A 1 75 ? 2.559 -0.357 14.383 1 96.88 75 PRO A CA 1
ATOM 636 C C . PRO A 1 75 ? 2.174 -1.799 14.055 1 96.88 75 PRO A C 1
ATOM 638 O O . PRO A 1 75 ? 1.817 -2.107 12.914 1 96.88 75 PRO A O 1
ATOM 641 N N . THR A 1 76 ? 2.307 -2.67 15.094 1 94.5 76 THR A N 1
ATOM 642 C CA . THR A 1 76 ? 1.869 -4.055 14.938 1 94.5 76 THR A CA 1
ATOM 643 C C . THR A 1 76 ? 0.346 -4.137 14.891 1 94.5 76 THR A C 1
ATOM 645 O O . THR A 1 76 ? -0.345 -3.18 15.242 1 94.5 76 THR A O 1
ATOM 648 N N . LYS A 1 77 ? -0.176 -5.316 14.43 1 93.44 77 LYS A N 1
ATOM 649 C CA . LYS A 1 77 ? -1.617 -5.547 14.398 1 93.44 77 LYS A CA 1
ATOM 650 C C . LYS A 1 77 ? -2.252 -5.273 15.758 1 93.44 77 LYS A C 1
ATOM 652 O O . LYS A 1 77 ? -3.295 -4.621 15.844 1 93.44 77 LYS A O 1
ATOM 657 N N . ASP A 1 78 ? -1.607 -5.766 16.766 1 91.44 78 ASP A N 1
ATOM 658 C CA . ASP A 1 78 ? -2.125 -5.59 18.125 1 91.44 78 ASP A CA 1
ATOM 659 C C . ASP A 1 78 ? -2.105 -4.117 18.531 1 91.44 78 ASP A C 1
ATOM 661 O O . ASP A 1 78 ? -3.029 -3.641 19.203 1 91.44 78 ASP A O 1
ATOM 665 N N . GLU A 1 79 ? -1.086 -3.375 18.125 1 94.94 79 GLU A N 1
ATOM 666 C CA . GLU A 1 79 ? -0.956 -1.959 18.469 1 94.94 79 GLU A CA 1
ATOM 667 C C . GLU A 1 79 ? -2 -1.122 17.734 1 94.94 79 GLU A C 1
ATOM 669 O O . GLU A 1 79 ? -2.523 -0.151 18.281 1 94.94 79 GLU A O 1
ATOM 674 N N . ILE A 1 80 ? -2.314 -1.493 16.5 1 95.56 80 ILE A N 1
ATOM 675 C CA . ILE A 1 80 ? -3.227 -0.742 15.641 1 95.56 80 ILE A CA 1
ATOM 676 C C . ILE A 1 80 ? -4.625 -0.736 16.266 1 95.56 80 ILE A C 1
ATOM 678 O O . ILE A 1 80 ? -5.34 0.265 16.188 1 95.56 80 ILE A O 1
ATOM 682 N N . LEU A 1 81 ? -4.941 -1.855 16.859 1 91.06 81 LEU A N 1
ATOM 683 C CA . LEU A 1 81 ? -6.27 -1.997 17.438 1 91.06 81 LEU A CA 1
ATOM 684 C C . LEU A 1 81 ? -6.418 -1.111 18.672 1 91.06 81 LEU A C 1
ATOM 686 O O . LEU A 1 81 ? -7.531 -0.91 19.172 1 91.06 81 LEU A O 1
ATOM 690 N N . ARG A 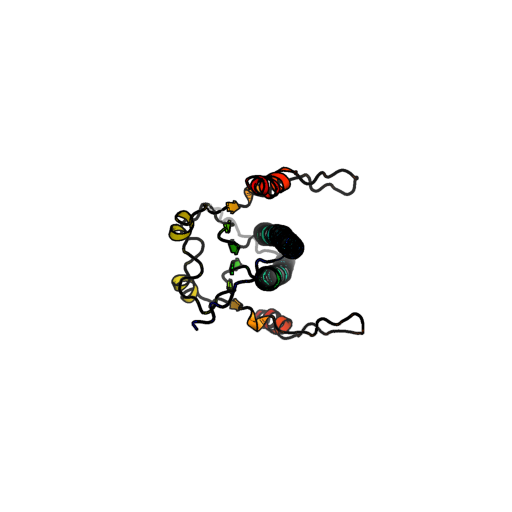1 82 ? -5.316 -0.453 19.156 1 93.12 82 ARG A N 1
ATOM 691 C CA . ARG A 1 82 ? -5.344 0.388 20.344 1 93.12 82 ARG A CA 1
ATOM 692 C C . ARG A 1 82 ? -5.23 1.863 19.984 1 93.12 82 ARG A C 1
ATOM 694 O O . ARG A 1 82 ? -5.191 2.727 20.859 1 93.12 82 ARG A O 1
ATOM 701 N N . ILE A 1 83 ? -5.129 2.137 18.766 1 92.75 83 ILE A N 1
ATOM 702 C CA . ILE A 1 83 ? -5.004 3.514 18.297 1 92.75 83 ILE A CA 1
ATOM 703 C C . ILE A 1 83 ? -6.371 4.191 18.328 1 92.75 83 ILE A C 1
ATOM 705 O O . ILE A 1 83 ? -7.383 3.578 17.984 1 92.75 83 ILE A O 1
ATOM 709 N N . TYR A 1 84 ? -6.535 5.32 18.859 1 94.06 84 TYR A N 1
ATOM 710 C CA . TYR A 1 84 ? -7.727 6.156 18.734 1 94.06 84 TYR A CA 1
ATOM 711 C C . TYR A 1 84 ? -7.441 7.387 17.891 1 94.06 84 TYR A C 1
ATOM 713 O O . TYR A 1 84 ? -6.398 8.023 18.047 1 94.06 84 TYR A O 1
ATOM 721 N N . PRO A 1 85 ? -8.43 7.754 16.984 1 96.19 85 PRO A N 1
ATOM 722 C CA . PRO A 1 85 ? -9.641 6.996 16.672 1 96.19 85 PRO A CA 1
ATOM 723 C C . PRO A 1 85 ? -9.344 5.66 15.992 1 96.19 85 PRO A C 1
ATOM 725 O O . PRO A 1 85 ? -8.273 5.477 15.422 1 96.19 85 PRO A O 1
ATOM 728 N N . LEU A 1 86 ? -10.219 4.742 16.125 1 96.88 86 LEU A N 1
ATOM 729 C CA . LEU A 1 86 ? -10.008 3.389 15.625 1 96.88 86 LEU A CA 1
ATOM 730 C C . LEU A 1 86 ? -9.703 3.402 14.133 1 96.88 86 LEU A C 1
ATOM 732 O O . LEU A 1 86 ? -10.297 4.18 13.375 1 96.88 86 LEU A O 1
ATOM 736 N N . PRO A 1 87 ? -8.891 2.527 13.727 1 97.38 87 PRO A N 1
ATOM 737 C CA . PRO A 1 87 ? -8.539 2.461 12.305 1 97.38 87 PRO A CA 1
ATOM 738 C C . PRO A 1 87 ? -9.719 2.053 11.422 1 97.38 87 PRO A C 1
ATOM 740 O O . PRO A 1 87 ? -10.625 1.361 11.883 1 97.38 87 PRO A O 1
ATOM 743 N N . GLU A 1 88 ? -9.711 2.555 10.211 1 97.88 88 GLU A N 1
ATOM 744 C CA . GLU A 1 88 ? -10.555 2.002 9.156 1 97.88 88 GLU A CA 1
ATOM 745 C C . GLU A 1 88 ? -9.883 0.817 8.469 1 97.88 88 GLU A C 1
ATOM 747 O O . GLU A 1 88 ? -8.82 0.965 7.863 1 97.88 88 GLU A O 1
ATOM 752 N N . ILE A 1 89 ? -10.492 -0.365 8.578 1 97.94 89 ILE A N 1
ATOM 753 C CA . ILE A 1 89 ? -9.875 -1.576 8.047 1 97.94 89 ILE A CA 1
ATOM 754 C C . ILE A 1 89 ? -10.594 -2.002 6.77 1 97.94 89 ILE A C 1
ATOM 756 O O . ILE A 1 89 ? -11.82 -2.156 6.762 1 97.94 89 ILE A O 1
ATOM 760 N N . PHE A 1 90 ? -9.875 -2.203 5.734 1 98.19 90 PHE A N 1
ATOM 761 C CA . PHE A 1 90 ? -10.375 -2.66 4.441 1 98.19 90 PHE A CA 1
ATOM 762 C C . PHE A 1 90 ? -9.906 -4.082 4.156 1 98.19 90 PHE A C 1
ATOM 764 O O . PHE A 1 90 ? -8.75 -4.422 4.391 1 98.19 90 PHE A O 1
ATOM 771 N N . ILE A 1 91 ? -10.852 -4.887 3.736 1 98.31 91 ILE A N 1
ATOM 772 C CA . ILE A 1 91 ? -10.555 -6.25 3.312 1 98.31 91 ILE A CA 1
ATOM 773 C C . ILE A 1 91 ? -11.133 -6.496 1.92 1 98.31 91 ILE A C 1
ATOM 775 O O . ILE A 1 91 ? -12.008 -5.754 1.466 1 98.31 91 ILE A O 1
ATOM 779 N N . PRO A 1 92 ? -10.688 -7.465 1.201 1 97.25 92 PRO A N 1
ATOM 780 C CA . PRO A 1 92 ? -11.078 -7.672 -0.194 1 97.25 92 PRO A CA 1
ATOM 781 C C . PRO A 1 92 ? -12.594 -7.738 -0.375 1 97.25 92 PRO A C 1
ATOM 783 O O . PRO A 1 92 ? -13.125 -7.219 -1.36 1 97.25 92 PRO A O 1
ATOM 786 N N . SER A 1 93 ? -13.312 -8.32 0.519 1 95.25 93 SER A N 1
ATOM 787 C CA . SER A 1 93 ? -14.758 -8.5 0.391 1 95.25 93 SER A CA 1
ATOM 788 C C . SER A 1 93 ? -15.484 -7.16 0.361 1 95.25 93 SER A C 1
ATOM 790 O O . SER A 1 93 ? -16.641 -7.082 -0.049 1 95.25 93 SER A O 1
ATOM 792 N N . MET A 1 94 ? -14.766 -6.18 0.728 1 95.56 94 MET A N 1
ATOM 793 C CA . MET A 1 94 ? -15.383 -4.859 0.815 1 95.56 94 MET A CA 1
ATOM 794 C C . MET A 1 94 ? -15.297 -4.129 -0.521 1 95.56 94 MET A C 1
ATOM 796 O O . MET A 1 94 ? -15.922 -3.084 -0.705 1 95.56 94 MET A O 1
ATOM 800 N N . PHE A 1 95 ? -14.508 -4.633 -1.419 1 93.88 95 PHE A N 1
ATOM 801 C CA . PHE A 1 95 ? -14.297 -3.984 -2.707 1 93.88 95 PHE A CA 1
ATOM 802 C C . PHE A 1 95 ? -15.203 -4.586 -3.773 1 93.88 95 PHE A C 1
ATOM 804 O O . PHE A 1 95 ? -15.242 -4.105 -4.906 1 93.88 95 PHE A O 1
ATOM 811 N N . SER A 1 96 ? -15.969 -5.719 -3.484 1 69.12 96 SER A N 1
ATOM 812 C CA . SER A 1 96 ? -16.828 -6.449 -4.402 1 69.12 96 SER A CA 1
ATOM 813 C C . SER A 1 96 ? -17.922 -5.547 -4.973 1 69.12 96 SER A C 1
ATOM 815 O O . SER A 1 96 ? -18.906 -6.031 -5.547 1 69.12 96 SER A O 1
ATOM 817 N N . THR A 1 97 ? -17.734 -4.379 -4.98 1 52.69 97 THR A N 1
ATOM 818 C CA . THR A 1 97 ? -18.969 -3.756 -5.438 1 52.69 97 THR A CA 1
ATOM 819 C C . THR A 1 97 ? -19.281 -4.168 -6.871 1 52.69 97 THR A C 1
ATOM 821 O O . THR A 1 97 ? -20.391 -4.625 -7.16 1 52.69 97 THR A O 1
ATOM 824 N N . LEU A 1 98 ? -19.219 -2.93 -7.957 1 47.88 98 LEU A N 1
ATOM 825 C CA . LEU A 1 98 ? -20 -2.455 -9.094 1 47.88 98 LEU A CA 1
ATOM 826 C C . LEU A 1 98 ? -19.688 -3.264 -10.344 1 47.88 98 LEU A C 1
ATOM 828 O O . LEU A 1 98 ? -18.531 -3.658 -10.562 1 47.88 98 LEU A O 1
ATOM 832 N N . PRO A 1 99 ? -20.688 -3.771 -10.883 1 43.19 99 PRO A N 1
ATOM 833 C CA . PRO A 1 99 ? -20.609 -4.441 -12.18 1 43.19 99 PRO A CA 1
ATOM 834 C C . PRO A 1 99 ? -19.594 -3.799 -13.117 1 43.19 99 PRO A C 1
ATOM 836 O O . PRO A 1 99 ? -19.469 -2.57 -13.156 1 43.19 99 PRO A O 1
ATOM 839 N N . GLN A 1 100 ? -18.375 -4.203 -13.141 1 42.91 100 GLN A N 1
ATOM 840 C CA . GLN A 1 100 ? -17.594 -3.74 -14.281 1 42.91 100 GLN A CA 1
ATOM 841 C C . GLN A 1 100 ? -18.5 -3.41 -15.469 1 42.91 100 GLN A C 1
ATOM 843 O O . GLN A 1 100 ? -19.219 -4.277 -15.969 1 42.91 100 GLN A O 1
ATOM 848 N N . VAL A 1 101 ? -19.141 -2.215 -15.523 1 37.84 101 VAL A N 1
ATOM 849 C CA . VAL A 1 101 ? -19.859 -1.844 -16.734 1 37.84 101 VAL A CA 1
ATOM 850 C C . VAL A 1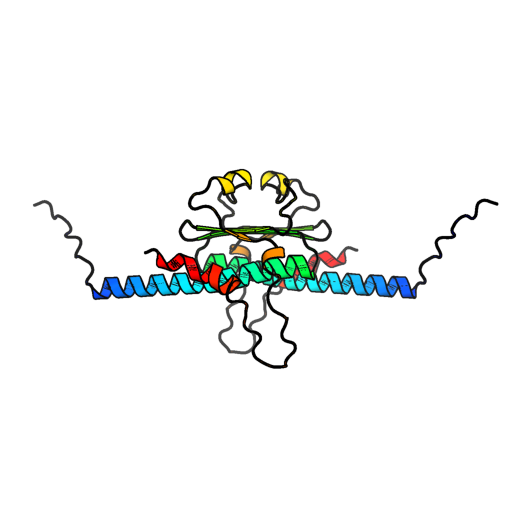 101 ? -19.078 -2.299 -17.969 1 37.84 101 VAL A C 1
ATOM 852 O O . VAL A 1 101 ? -17.906 -1.946 -18.125 1 37.84 101 VAL A O 1
ATOM 855 N N . HIS A 1 102 ? -19.219 -3.447 -18.469 1 36.53 102 HIS A N 1
ATOM 856 C CA . HIS A 1 102 ? -19.016 -3.463 -19.906 1 36.53 102 HIS A CA 1
ATOM 857 C C . HIS A 1 102 ? -19.297 -2.094 -20.516 1 36.53 102 HIS A C 1
ATOM 859 O O . HIS A 1 102 ? -20.219 -1.4 -20.109 1 36.53 102 HIS A O 1
ATOM 865 N N . ASN A 1 103 ? -18.641 -1.314 -21.406 1 34.12 103 ASN A N 1
ATOM 866 C CA . ASN A 1 103 ? -19.094 -0.249 -22.281 1 34.12 103 ASN A CA 1
ATOM 867 C C . ASN A 1 103 ? -20.609 -0.341 -22.531 1 34.12 103 ASN A C 1
ATOM 869 O O . ASN A 1 103 ? -21.109 0.22 -23.5 1 34.12 103 ASN A O 1
ATOM 873 N N . GLY A 1 104 ? -21.625 -0.971 -22.234 1 31.84 104 GLY A N 1
ATOM 874 C CA . GLY A 1 104 ? -22.75 -0.053 -22.359 1 31.84 104 GLY A CA 1
ATOM 875 C C . GLY A 1 104 ? -22.734 1.046 -21.312 1 31.84 104 GLY A C 1
ATOM 876 O O . GLY A 1 104 ? -21.891 1.054 -20.422 1 31.84 104 GLY A O 1
ATOM 877 N N . LYS A 1 105 ? -23.938 1.838 -20.656 1 29.61 105 LYS A N 1
ATOM 878 C CA . LYS A 1 105 ? -24.125 3.086 -19.922 1 29.61 105 LYS A CA 1
ATOM 879 C C . LYS A 1 105 ? -23.375 3.053 -18.594 1 29.61 105 LYS A C 1
ATOM 881 O O . LYS A 1 105 ? -22.938 1.99 -18.141 1 29.61 105 LYS A O 1
ATOM 886 N N . HIS A 1 106 ? -23.828 3.945 -17.469 1 31.39 106 HIS A N 1
ATOM 887 C CA . HIS A 1 106 ? -23.422 4.738 -16.312 1 31.39 106 HIS A CA 1
ATOM 888 C C . HIS A 1 106 ? -23.078 3.846 -15.125 1 31.39 106 HIS A C 1
ATOM 890 O O . HIS A 1 106 ? -23.969 3.439 -14.375 1 31.39 106 HIS A O 1
ATOM 896 N N . ASP A 1 107 ? -22.312 2.879 -15.273 1 31.36 107 ASP A N 1
ATOM 897 C CA . ASP A 1 107 ? -22.141 2.088 -14.062 1 31.36 107 ASP A CA 1
ATOM 898 C C . ASP A 1 107 ? -21.719 2.967 -12.891 1 31.36 107 ASP A C 1
ATOM 900 O O . ASP A 1 107 ? -20.656 3.596 -12.922 1 31.36 107 ASP A O 1
ATOM 904 N N . VAL A 1 108 ? -22.641 3.404 -12.094 1 30.83 108 VAL A N 1
ATOM 905 C CA . VAL A 1 108 ? -22.656 4.164 -10.852 1 30.83 108 VAL A CA 1
ATOM 906 C C . VAL A 1 108 ? -21.734 3.51 -9.828 1 30.83 108 VAL A C 1
ATOM 908 O O . VAL A 1 108 ? -21.812 2.307 -9.578 1 30.83 108 VAL A O 1
ATOM 911 N N . VAL A 1 109 ? -20.484 3.855 -9.828 1 33.19 109 VAL A N 1
ATOM 912 C CA . VAL A 1 109 ? -19.609 3.578 -8.703 1 33.19 109 VAL A CA 1
ATOM 913 C C . VAL A 1 109 ? -20.422 3.502 -7.414 1 33.19 109 VAL A C 1
ATOM 915 O O . VAL A 1 109 ? -21.344 4.297 -7.211 1 33.19 109 VAL A O 1
ATOM 918 N N . ASP A 1 110 ? -20.562 2.361 -6.871 1 35.41 110 ASP A N 1
ATOM 919 C CA . ASP A 1 110 ? -21.328 2.188 -5.637 1 35.41 110 ASP A CA 1
ATOM 920 C C . ASP A 1 110 ? -21 3.295 -4.633 1 35.41 110 ASP A C 1
ATOM 922 O O . ASP A 1 110 ? -19.828 3.537 -4.324 1 35.41 110 ASP A O 1
ATOM 926 N N . PRO A 1 111 ? -21.906 4.152 -4.414 1 32.56 111 PRO A N 1
ATOM 927 C CA . PRO A 1 111 ? -21.844 5.215 -3.404 1 32.56 111 PRO A CA 1
ATOM 928 C C . PRO A 1 111 ? -21.312 4.723 -2.059 1 32.56 111 PRO A C 1
ATOM 930 O O . PRO A 1 111 ? -20.797 5.512 -1.265 1 32.56 111 PRO A O 1
ATOM 933 N N . ALA A 1 112 ? -21.484 3.506 -1.803 1 35.03 112 ALA A N 1
ATOM 934 C CA . ALA A 1 112 ? -21.109 3.051 -0.466 1 35.03 112 ALA A CA 1
ATOM 935 C C . ALA A 1 112 ? -19.594 3.055 -0.289 1 35.03 112 ALA A C 1
ATOM 937 O O . ALA A 1 112 ? -19.094 3.166 0.833 1 35.03 112 ALA A O 1
ATOM 938 N N . LEU A 1 113 ? -18.859 2.469 -1.122 1 42.28 113 LEU A N 1
ATOM 939 C CA . LEU A 1 113 ? -17.453 2.834 -0.99 1 42.28 113 LEU A CA 1
ATOM 940 C C . LEU A 1 113 ? -17.266 4.344 -1.073 1 42.28 113 LEU A C 1
ATOM 942 O O . LEU A 1 113 ? -16.406 4.91 -0.4 1 42.28 113 LEU A O 1
ATOM 946 N N . SER A 1 114 ? -18.047 5.016 -1.89 1 39.06 114 SER A N 1
ATOM 947 C CA . SER A 1 114 ? -18.203 6.469 -1.897 1 39.06 114 SER A CA 1
ATOM 948 C C . SER A 1 114 ? -18.719 6.98 -0.553 1 39.06 114 SER A C 1
ATOM 950 O O . SER A 1 114 ? -18.234 8 -0.053 1 39.06 114 SER A O 1
ATOM 952 N N . ASP A 1 115 ? -19.766 6.355 -0.036 1 39.25 115 ASP A N 1
ATOM 953 C CA . ASP A 1 115 ? -20.375 6.781 1.216 1 39.25 115 ASP A CA 1
ATOM 954 C C . ASP A 1 115 ? -19.438 6.57 2.396 1 39.25 115 ASP A C 1
ATOM 956 O O . ASP A 1 115 ? -19.406 7.371 3.332 1 39.25 115 ASP A O 1
ATOM 960 N N . ARG A 1 116 ? -18.922 5.398 2.418 1 40.62 116 ARG A N 1
ATOM 961 C CA . ARG A 1 116 ? -18 5.199 3.537 1 40.62 116 ARG A CA 1
ATOM 962 C C . ARG A 1 116 ? -16.812 6.145 3.443 1 40.62 116 ARG A C 1
ATOM 964 O O . ARG A 1 116 ? -16.25 6.543 4.465 1 40.62 116 ARG A O 1
ATOM 971 N N . PHE A 1 117 ? -16.391 6.449 2.285 1 41.75 117 PHE A N 1
ATOM 972 C CA . PHE A 1 117 ? -15.398 7.516 2.219 1 41.75 117 PHE A CA 1
ATOM 973 C C . PHE A 1 117 ? -16.031 8.875 2.48 1 41.75 117 PHE A C 1
ATOM 975 O O . PHE A 1 117 ? -15.375 9.797 2.949 1 41.75 117 PHE A O 1
ATOM 982 N N . ASP A 1 118 ? -17.234 9.219 2.088 1 36.91 118 ASP A N 1
ATOM 983 C CA . ASP A 1 118 ? -17.859 10.531 2.195 1 36.91 118 ASP A CA 1
ATOM 984 C C . ASP A 1 118 ? -18.391 10.781 3.607 1 36.91 118 ASP A C 1
ATOM 986 O O . ASP A 1 118 ? -18.891 11.859 3.908 1 36.91 118 ASP A O 1
ATOM 990 N N . THR A 1 119 ? -18.578 9.891 4.367 1 34.34 119 THR A N 1
ATOM 991 C CA . THR A 1 119 ? -19.391 10.18 5.539 1 34.34 119 THR A CA 1
ATOM 992 C C . THR A 1 119 ? -18.641 11.07 6.523 1 34.34 119 THR A C 1
ATOM 994 O O . THR A 1 119 ? -19.234 11.914 7.188 1 34.34 119 THR A O 1
ATOM 997 N N . HIS A 1 120 ? -17.453 10.719 6.945 1 35.66 120 HIS A N 1
ATOM 998 C CA . HIS A 1 120 ? -17.125 11.219 8.273 1 35.66 120 HIS A CA 1
ATOM 999 C C . HIS A 1 120 ? -16.688 12.68 8.227 1 35.66 120 HIS A C 1
ATOM 1001 O O . HIS A 1 120 ? -16.188 13.211 9.219 1 35.66 120 HIS A O 1
ATOM 1007 N N . ALA A 1 121 ? -16.703 13.289 7.16 1 33 121 ALA A N 1
ATOM 1008 C CA . ALA A 1 121 ? -16.203 14.656 7.316 1 33 121 ALA A CA 1
ATOM 1009 C C . ALA A 1 121 ? -17.203 15.5 8.109 1 33 121 ALA A C 1
ATOM 1011 O O . ALA A 1 121 ? -16.891 16.641 8.484 1 33 121 ALA A O 1
ATOM 1012 N N . ALA A 1 122 ? -18.484 15.141 8.227 1 32.72 122 ALA A N 1
ATOM 1013 C CA . ALA A 1 122 ? -19.422 16.172 8.672 1 32.72 122 ALA A CA 1
ATOM 1014 C C . ALA A 1 122 ? -19.25 16.453 10.164 1 32.72 122 ALA A C 1
ATOM 1016 O O . ALA A 1 122 ? -19.953 17.297 10.719 1 32.72 122 ALA A O 1
ATOM 1017 N N . ASP A 1 123 ? -18.531 15.688 10.883 1 26.75 123 ASP A N 1
ATOM 1018 C CA . ASP A 1 123 ? -18.859 16.047 12.258 1 26.75 123 ASP A CA 1
ATOM 1019 C C . ASP A 1 123 ? -18.188 17.359 12.664 1 26.75 123 ASP A C 1
ATOM 1021 O O . ASP A 1 123 ? -18.281 17.781 13.82 1 26.75 123 ASP A O 1
ATOM 1025 N N . GLN A 1 124 ? -17.297 17.984 11.961 1 22.19 124 GLN A N 1
ATOM 1026 C CA . GLN A 1 124 ? -17.156 19.266 12.648 1 22.19 124 GLN A CA 1
ATOM 1027 C C . GLN A 1 124 ? -18.281 20.219 12.266 1 22.19 124 GLN A C 1
ATOM 1029 O O . GLN A 1 124 ? -18.734 20.234 11.117 1 22.19 124 GLN A O 1
ATOM 1034 N N . MET B 1 1 ? 10.914 48.219 29.875 1 40.31 1 MET B N 1
ATOM 1035 C CA . MET B 1 1 ? 9.727 48.094 29.031 1 40.31 1 MET B CA 1
ATOM 1036 C C . MET B 1 1 ? 9.703 46.781 28.297 1 40.31 1 MET B C 1
ATOM 1038 O O . MET B 1 1 ? 10.617 46.469 27.531 1 40.31 1 MET B O 1
ATOM 1042 N N . SER B 1 2 ? 9.102 45.656 28.859 1 52.09 2 SER B N 1
ATOM 1043 C CA . SER B 1 2 ? 8.914 44.281 28.391 1 52.09 2 SER B CA 1
ATOM 1044 C C . SER B 1 2 ? 8.133 44.25 27.078 1 52.09 2 SER B C 1
ATOM 1046 O O . SER B 1 2 ? 7.004 44.75 27 1 52.09 2 SER B O 1
ATOM 1048 N N . GLU B 1 3 ? 8.734 44.5 25.938 1 51.38 3 GLU B N 1
ATOM 1049 C CA . GLU B 1 3 ? 8.125 44.406 24.609 1 51.38 3 GLU B CA 1
ATOM 1050 C C . GLU B 1 3 ? 7.328 43.125 24.453 1 51.38 3 GLU B C 1
ATOM 1052 O O . GLU B 1 3 ? 7.906 42.031 24.344 1 51.38 3 GLU B O 1
ATOM 1057 N N . ARG B 1 4 ? 6.133 42.969 25.094 1 55.78 4 ARG B N 1
ATOM 1058 C CA . ARG B 1 4 ? 5.211 41.875 24.766 1 55.78 4 ARG B CA 1
ATOM 1059 C C . ARG B 1 4 ? 5 41.781 23.266 1 55.78 4 ARG B C 1
ATOM 1061 O O . ARG B 1 4 ? 4.602 42.75 22.625 1 55.78 4 ARG B O 1
ATOM 1068 N N . GLN B 1 5 ? 5.746 41.031 22.406 1 56.94 5 GLN B N 1
ATOM 1069 C CA . GLN B 1 5 ? 5.48 40.688 21.016 1 56.94 5 GLN B CA 1
ATOM 1070 C C . GLN B 1 5 ? 3.992 40.438 20.781 1 56.94 5 GLN B C 1
ATOM 1072 O O . GLN B 1 5 ? 3.402 39.531 21.359 1 56.94 5 GLN B O 1
ATOM 1077 N N . GLN B 1 6 ? 3.127 41.406 20.547 1 54.06 6 GLN B N 1
ATOM 1078 C CA . GLN B 1 6 ? 1.705 41.375 20.219 1 54.06 6 GLN B CA 1
ATOM 1079 C C . GLN B 1 6 ? 1.428 40.406 19.078 1 54.06 6 GLN B C 1
ATOM 1081 O O . GLN B 1 6 ? 1.968 40.562 17.984 1 54.06 6 GLN B O 1
ATOM 1086 N N . ILE B 1 7 ? 1.152 39.031 19.234 1 61.47 7 ILE B N 1
ATOM 1087 C CA . ILE B 1 7 ? 0.606 38.125 18.234 1 61.47 7 ILE B CA 1
ATOM 1088 C C . ILE B 1 7 ? -0.494 38.812 17.438 1 61.47 7 ILE B C 1
ATOM 1090 O O . ILE B 1 7 ? -1.518 39.219 18 1 61.47 7 ILE B O 1
ATOM 1094 N N . THR B 1 8 ? -0.24 39.594 16.438 1 64.69 8 THR B N 1
ATOM 1095 C CA . THR B 1 8 ? -1.245 40.156 15.547 1 64.69 8 THR B CA 1
ATOM 1096 C C . THR B 1 8 ? -2.244 39.094 15.102 1 64.69 8 THR B C 1
ATOM 1098 O O . THR B 1 8 ? -1.851 38.031 14.609 1 64.69 8 THR B O 1
ATOM 1101 N N . PRO B 1 9 ? -3.432 39.188 15.617 1 68.06 9 PRO B N 1
ATOM 1102 C CA . PRO B 1 9 ? -4.465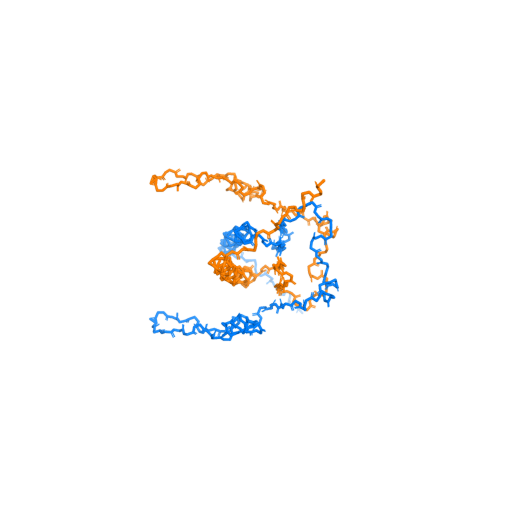 38.219 15.227 1 68.06 9 PRO B CA 1
ATOM 1103 C C . PRO B 1 9 ? -4.59 38.062 13.711 1 68.06 9 PRO B C 1
ATOM 1105 O O . PRO B 1 9 ? -4.391 39.062 12.977 1 68.06 9 PRO B O 1
ATOM 1108 N N . LEU B 1 10 ? -4.449 36.875 13.188 1 70.5 10 LEU B N 1
ATOM 1109 C CA . LEU B 1 10 ? -4.617 36.625 11.766 1 70.5 10 LEU B CA 1
ATOM 1110 C C . LEU B 1 10 ? -5.895 37.25 11.234 1 70.5 10 LEU B C 1
ATOM 1112 O O . LEU B 1 10 ? -6.93 37.25 11.898 1 70.5 10 LEU B O 1
ATOM 1116 N N . LYS B 1 11 ? -5.797 38.062 10.312 1 77.88 11 LYS B N 1
ATOM 1117 C CA . LYS B 1 11 ? -6.949 38.656 9.641 1 77.88 11 LYS B CA 1
ATOM 1118 C C . LYS B 1 11 ? -7.918 37.594 9.164 1 77.88 11 LYS B C 1
ATOM 1120 O O . LYS B 1 11 ? -7.516 36.469 8.883 1 77.88 11 LYS B O 1
ATOM 1125 N N . PRO B 1 12 ? -9.227 37.812 9.258 1 78.12 12 PRO B N 1
ATOM 1126 C CA . PRO B 1 12 ? -10.258 36.844 8.836 1 78.12 12 PRO B CA 1
ATOM 1127 C C . PRO B 1 12 ? -9.953 36.219 7.469 1 78.12 12 PRO B C 1
ATOM 1129 O O . PRO B 1 12 ? -10.18 35.031 7.27 1 78.12 12 PRO B O 1
ATOM 1132 N N . TYR B 1 13 ? -9.461 37 6.543 1 80.81 13 TYR B N 1
ATOM 1133 C CA . TYR B 1 13 ? -9.148 36.5 5.203 1 80.81 13 TYR B CA 1
ATOM 1134 C C . TYR B 1 13 ? -8.055 35.438 5.258 1 80.81 13 TYR B C 1
ATOM 1136 O O . TYR B 1 13 ? -8.133 34.438 4.543 1 80.81 13 TYR B O 1
ATOM 1144 N N . ASP B 1 14 ? -7.18 35.656 6.227 1 85.44 14 ASP B N 1
ATOM 1145 C CA . ASP B 1 14 ? -6.082 34.719 6.367 1 85.44 14 ASP B CA 1
ATOM 1146 C C . ASP B 1 14 ? -6.578 33.375 6.906 1 85.44 14 ASP B C 1
ATOM 1148 O O . ASP B 1 14 ? -6.152 32.312 6.441 1 85.44 14 ASP B O 1
ATOM 1152 N N . LEU B 1 15 ? -7.586 33.531 7.727 1 88.75 15 LEU B N 1
ATOM 1153 C CA . LEU B 1 15 ? -8.148 32.312 8.305 1 88.75 15 LEU B CA 1
ATOM 1154 C C . LEU B 1 15 ? -8.93 31.516 7.258 1 88.75 15 LEU B C 1
ATOM 1156 O O . LEU B 1 15 ? -8.875 30.281 7.234 1 88.75 15 LEU B O 1
ATOM 1160 N N . GLU B 1 16 ? -9.602 32.281 6.488 1 91.5 16 GLU B N 1
ATOM 1161 C CA . GLU B 1 16 ? -10.375 31.641 5.434 1 91.5 16 GLU B CA 1
ATOM 1162 C C . GLU B 1 16 ? -9.461 30.938 4.434 1 91.5 16 GLU B C 1
ATOM 1164 O O . GLU B 1 16 ? -9.766 29.828 3.977 1 91.5 16 GLU B O 1
ATOM 1169 N N . GLU B 1 17 ? -8.367 31.578 4.094 1 92.38 17 GLU B N 1
ATOM 1170 C CA . GLU B 1 17 ? -7.418 30.969 3.16 1 92.38 17 GLU B CA 1
ATOM 1171 C C . GLU B 1 17 ? -6.785 29.719 3.746 1 92.38 17 GLU B C 1
ATOM 1173 O O . GLU B 1 17 ? -6.574 28.734 3.033 1 92.38 17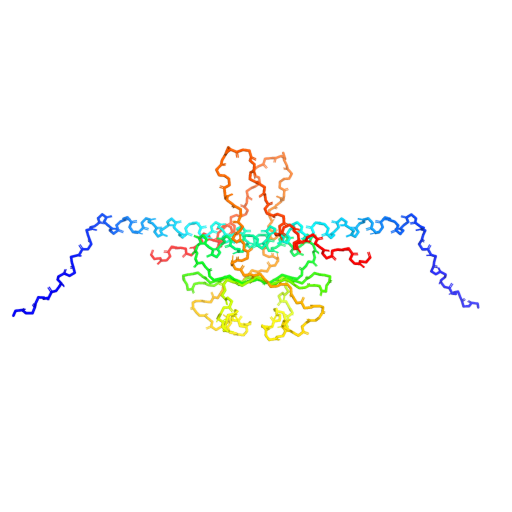 GLU B O 1
ATOM 1178 N N . ILE B 1 18 ? -6.484 29.719 4.938 1 93.25 18 ILE B N 1
ATOM 1179 C CA . ILE B 1 18 ? -5.914 28.562 5.613 1 93.25 18 ILE B CA 1
ATOM 1180 C C . ILE B 1 18 ? -6.922 27.406 5.617 1 93.25 18 ILE B C 1
ATOM 1182 O O . ILE B 1 18 ? -6.57 26.266 5.344 1 93.25 18 ILE B O 1
ATOM 1186 N N . ARG B 1 19 ? -8.18 27.797 5.922 1 93.56 19 ARG B N 1
ATOM 1187 C CA . ARG B 1 19 ? -9.234 26.797 5.941 1 93.56 19 ARG B CA 1
ATOM 1188 C C . ARG B 1 19 ? -9.422 26.172 4.566 1 93.56 19 ARG B C 1
ATOM 1190 O O . ARG B 1 19 ? -9.57 24.953 4.453 1 93.56 19 ARG B O 1
ATOM 1197 N N . LYS B 1 20 ? -9.398 27 3.58 1 94.69 20 LYS B N 1
ATOM 1198 C CA . LYS B 1 20 ? -9.539 26.5 2.213 1 94.69 20 LYS B CA 1
ATOM 1199 C C . LYS B 1 20 ? -8.375 25.594 1.839 1 94.69 20 LYS B C 1
ATOM 1201 O O . LYS B 1 20 ? -8.57 24.562 1.202 1 94.69 20 LYS B O 1
ATOM 1206 N N . SER B 1 21 ? -7.156 25.953 2.201 1 95.5 21 SER B N 1
ATOM 1207 C CA . SER B 1 21 ? -5.973 25.141 1.909 1 95.5 21 SER B CA 1
ATOM 1208 C C . SER B 1 21 ? -6.039 23.781 2.602 1 95.5 21 SER B C 1
ATOM 1210 O O . SER B 1 21 ? -5.691 22.766 2.01 1 95.5 21 SER B O 1
ATOM 1212 N N . ARG B 1 22 ? -6.516 23.797 3.748 1 95.25 22 ARG B N 1
ATOM 1213 C CA . ARG B 1 22 ? -6.656 22.562 4.5 1 95.25 22 ARG B CA 1
ATOM 1214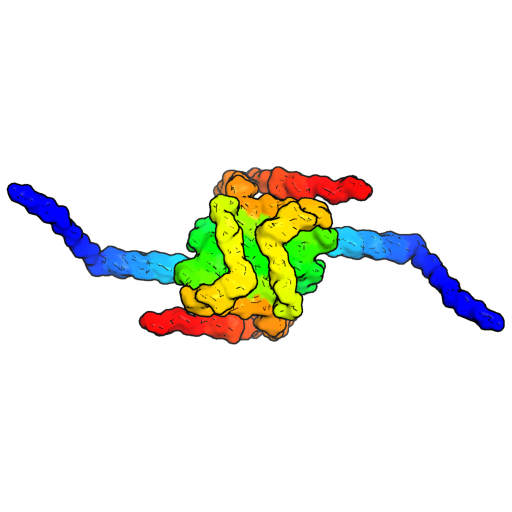 C C . ARG B 1 22 ? -7.703 21.656 3.865 1 95.25 22 ARG B C 1
ATOM 1216 O O . ARG B 1 22 ? -7.516 20.438 3.797 1 95.25 22 ARG B O 1
ATOM 1223 N N . LYS B 1 23 ? -8.773 22.234 3.508 1 96.19 23 LYS B N 1
ATOM 1224 C CA . LYS B 1 23 ? -9.812 21.469 2.834 1 96.19 23 LYS B CA 1
ATOM 1225 C C . LYS B 1 23 ? -9.289 20.859 1.541 1 96.19 23 LYS B C 1
ATOM 1227 O O . LYS B 1 23 ? -9.602 19.703 1.228 1 96.19 23 LYS B O 1
ATOM 1232 N N . ARG B 1 24 ? -8.523 21.625 0.788 1 97.31 24 ARG B N 1
ATOM 1233 C CA . ARG B 1 24 ? -7.938 21.125 -0.447 1 97.31 24 ARG B CA 1
ATOM 1234 C C . ARG B 1 24 ? -6.988 19.969 -0.167 1 97.31 24 ARG B C 1
ATOM 1236 O O . ARG B 1 24 ? -6.996 18.969 -0.887 1 97.31 24 ARG B O 1
ATOM 1243 N N . ALA B 1 25 ? -6.195 20.094 0.861 1 97.5 25 ALA B N 1
ATOM 1244 C CA . ALA B 1 25 ? -5.262 19.031 1.241 1 97.5 25 ALA B CA 1
ATOM 1245 C C . ALA B 1 25 ? -6.004 17.766 1.652 1 97.5 25 ALA B C 1
ATOM 1247 O O . ALA B 1 25 ? -5.617 16.656 1.266 1 97.5 25 ALA B O 1
ATOM 1248 N N . ALA B 1 26 ? -7.051 17.984 2.299 1 97.56 26 ALA B N 1
ATOM 1249 C CA . ALA B 1 26 ? -7.84 16.844 2.754 1 97.56 26 ALA B CA 1
ATOM 1250 C C . ALA B 1 26 ? -8.5 16.125 1.577 1 97.56 26 ALA B C 1
ATOM 1252 O O . ALA B 1 26 ? -8.578 14.891 1.557 1 97.56 26 ALA B O 1
ATOM 1253 N N . THR B 1 27 ? -9 16.906 0.661 1 97.88 27 THR B N 1
ATOM 1254 C CA . THR B 1 27 ? -9.602 16.328 -0.531 1 97.88 27 THR B CA 1
ATOM 1255 C C . THR B 1 27 ? -8.57 15.562 -1.343 1 97.88 27 THR B C 1
ATOM 1257 O O . THR B 1 27 ? -8.828 14.445 -1.802 1 97.88 27 THR B O 1
ATOM 1260 N N . LYS B 1 28 ? -7.375 16.156 -1.524 1 98.44 28 LYS B N 1
ATOM 1261 C CA . LYS B 1 28 ? -6.289 15.477 -2.23 1 98.44 28 LYS B CA 1
ATOM 1262 C C . LYS B 1 28 ? -5.969 14.133 -1.588 1 98.44 28 LYS B C 1
ATOM 1264 O O . LYS B 1 28 ? -5.883 13.117 -2.275 1 98.44 28 LYS B O 1
ATOM 1269 N N . PHE B 1 29 ? -5.871 14.102 -0.293 1 98.69 29 PHE B N 1
ATOM 1270 C CA . PHE B 1 29 ? -5.566 12.883 0.443 1 98.69 29 PHE B CA 1
ATOM 1271 C C . PHE B 1 29 ? -6.652 11.836 0.225 1 98.69 29 PHE B C 1
ATOM 1273 O O . PHE B 1 29 ? -6.352 10.672 -0.043 1 98.69 29 PHE B O 1
ATOM 1280 N N . SER B 1 30 ? -7.832 12.281 0.337 1 98.38 30 SER B N 1
ATOM 1281 C CA . SER B 1 30 ? -8.945 11.352 0.189 1 98.38 30 SER B CA 1
ATOM 1282 C C . SER B 1 30 ? -8.922 10.672 -1.179 1 98.38 30 SER B C 1
ATOM 1284 O O . SER B 1 30 ? -9.117 9.461 -1.282 1 98.38 30 SER B O 1
ATOM 1286 N N . LYS B 1 31 ? -8.688 11.453 -2.182 1 98.06 31 LYS B N 1
ATOM 1287 C CA . LYS B 1 31 ? -8.641 10.914 -3.537 1 98.06 31 LYS B CA 1
ATOM 1288 C C . LYS B 1 31 ? -7.473 9.945 -3.707 1 98.06 31 LYS B C 1
ATOM 1290 O O . LYS B 1 31 ? -7.641 8.844 -4.23 1 98.06 31 LYS B O 1
ATOM 1295 N N . ARG B 1 32 ? -6.309 10.328 -3.199 1 98.31 32 ARG B N 1
ATOM 1296 C CA . ARG B 1 32 ? -5.109 9.508 -3.338 1 98.31 32 ARG B CA 1
ATOM 1297 C C . ARG B 1 32 ? -5.199 8.25 -2.477 1 98.31 32 ARG B C 1
ATOM 1299 O O . ARG B 1 32 ? -4.754 7.176 -2.885 1 98.31 32 ARG B O 1
ATOM 1306 N N . ARG B 1 33 ? -5.785 8.398 -1.364 1 98.44 33 ARG B N 1
ATOM 1307 C CA . ARG B 1 33 ? -5.98 7.254 -0.482 1 98.44 33 ARG B CA 1
ATOM 1308 C C . ARG B 1 33 ? -6.867 6.199 -1.138 1 98.44 33 ARG B C 1
ATOM 1310 O O . ARG B 1 33 ? -6.551 5.008 -1.111 1 98.44 33 ARG B O 1
ATOM 1317 N N . LYS B 1 34 ? -7.957 6.613 -1.712 1 97.75 34 LYS B N 1
ATOM 1318 C CA . LYS B 1 34 ? -8.891 5.695 -2.361 1 97.75 34 LYS B CA 1
ATOM 1319 C C . LYS B 1 34 ? -8.211 4.945 -3.504 1 97.75 34 LYS B C 1
ATOM 1321 O O . LYS B 1 34 ? -8.352 3.725 -3.619 1 97.75 34 LYS B O 1
ATOM 1326 N N . THR B 1 35 ? -7.496 5.691 -4.352 1 97.56 35 THR B N 1
ATOM 1327 C CA . THR B 1 35 ? -6.773 5.074 -5.457 1 97.56 35 THR B CA 1
ATOM 1328 C C . THR B 1 35 ? -5.746 4.07 -4.938 1 97.56 35 THR B C 1
ATOM 1330 O O . THR B 1 35 ? -5.637 2.959 -5.457 1 97.56 35 THR B O 1
ATOM 1333 N N . PHE B 1 36 ? -5.109 4.445 -3.932 1 98.56 36 PHE B N 1
ATOM 1334 C CA . PHE B 1 36 ? -4.062 3.617 -3.34 1 98.56 36 PHE B CA 1
ATOM 1335 C C . PHE B 1 36 ? -4.637 2.303 -2.824 1 98.56 36 PHE B C 1
ATOM 1337 O O . PHE B 1 36 ? -4.125 1.229 -3.143 1 98.56 36 PHE B O 1
ATOM 1344 N N . LEU B 1 37 ? -5.703 2.365 -2.104 1 98.62 37 LEU B N 1
ATOM 1345 C CA . LEU B 1 37 ? -6.324 1.178 -1.529 1 98.62 37 LEU B CA 1
ATOM 1346 C C . LEU B 1 37 ? -6.91 0.29 -2.621 1 98.62 37 LEU B C 1
ATOM 1348 O O . LEU B 1 37 ? -6.848 -0.938 -2.529 1 98.62 37 LEU B O 1
ATOM 1352 N N . ARG B 1 38 ? -7.434 0.925 -3.666 1 98 38 ARG B N 1
ATOM 1353 C CA . ARG B 1 38 ? -7.934 0.154 -4.801 1 98 38 ARG B CA 1
ATOM 1354 C C . ARG B 1 38 ? -6.809 -0.628 -5.469 1 98 38 ARG B C 1
ATOM 1356 O O . ARG B 1 38 ? -6.988 -1.79 -5.84 1 98 38 ARG B O 1
ATOM 1363 N N . ARG B 1 39 ? -5.641 0.023 -5.59 1 98.5 39 ARG B N 1
ATOM 1364 C CA . ARG B 1 39 ? -4.516 -0.647 -6.23 1 98.5 39 ARG B CA 1
ATOM 1365 C C . ARG B 1 39 ? -3.977 -1.772 -5.352 1 98.5 39 ARG B C 1
ATOM 1367 O O . ARG B 1 39 ? -3.506 -2.793 -5.859 1 98.5 39 ARG B O 1
ATOM 1374 N N . ALA B 1 40 ? -4.043 -1.638 -4.031 1 98.88 40 ALA B N 1
ATOM 1375 C CA . ALA B 1 40 ? -3.699 -2.727 -3.123 1 98.88 40 ALA B CA 1
ATOM 1376 C C . ALA B 1 40 ? -4.605 -3.936 -3.344 1 98.88 40 ALA B C 1
ATOM 1378 O O . ALA B 1 40 ? -4.125 -5.066 -3.455 1 98.88 40 ALA B O 1
ATOM 1379 N N . HIS B 1 41 ? -5.906 -3.652 -3.48 1 98.5 41 HIS B N 1
ATOM 1380 C CA . HIS B 1 41 ? -6.879 -4.707 -3.73 1 98.5 41 HIS B CA 1
ATOM 1381 C C . HIS B 1 41 ? -6.633 -5.383 -5.074 1 98.5 41 HIS B C 1
ATOM 1383 O O . HIS B 1 41 ? -6.648 -6.609 -5.168 1 98.5 41 HIS B O 1
ATOM 1389 N N . ASP B 1 42 ? -6.414 -4.57 -6.137 1 97.81 42 ASP B N 1
ATOM 1390 C CA . ASP B 1 42 ? -6.168 -5.102 -7.477 1 97.81 42 ASP B CA 1
ATOM 1391 C C . ASP B 1 42 ? -4.945 -6.016 -7.484 1 97.81 42 ASP B C 1
ATOM 1393 O O . ASP B 1 42 ? -4.984 -7.102 -8.07 1 97.81 42 ASP B O 1
ATOM 1397 N N . LEU B 1 43 ? -3.91 -5.598 -6.844 1 98.62 43 LEU B N 1
ATOM 1398 C CA . LEU B 1 43 ? -2.691 -6.398 -6.773 1 98.62 43 LEU B CA 1
ATOM 1399 C C . LEU B 1 43 ? -2.959 -7.738 -6.102 1 98.62 43 LEU B C 1
ATOM 1401 O O . LEU B 1 43 ? -2.529 -8.781 -6.598 1 98.62 43 LEU B O 1
ATOM 1405 N N . SER B 1 44 ? -3.682 -7.707 -4.996 1 98.75 44 SER B N 1
ATOM 1406 C CA . SER B 1 44 ? -4.012 -8.922 -4.254 1 98.75 44 SER B CA 1
ATOM 1407 C C . SER B 1 44 ? -4.855 -9.867 -5.098 1 98.75 44 SER B C 1
ATOM 1409 O O . SER B 1 44 ? -4.574 -11.07 -5.16 1 98.75 44 SER B O 1
ATOM 1411 N N . GLN B 1 45 ? -5.848 -9.289 -5.816 1 97.25 45 GLN B N 1
ATOM 1412 C CA . GLN B 1 45 ? -6.82 -10.117 -6.516 1 97.25 45 GLN B CA 1
ATOM 1413 C C . GLN B 1 45 ? -6.285 -10.562 -7.875 1 97.25 45 GLN B C 1
ATOM 1415 O O . GLN B 1 45 ? -6.398 -11.742 -8.234 1 97.25 45 GLN B O 1
ATOM 1420 N N . ASP B 1 46 ? -5.629 -9.656 -8.609 1 96.88 46 ASP B N 1
ATOM 1421 C CA . ASP B 1 46 ? -5.215 -9.945 -9.977 1 96.88 46 ASP B CA 1
ATOM 1422 C C . ASP B 1 46 ? -3.982 -10.844 -10 1 96.88 46 ASP B C 1
ATOM 1424 O O . ASP B 1 46 ? -3.787 -11.617 -10.938 1 96.88 46 ASP B O 1
ATOM 1428 N N . CYS B 1 47 ? -3.135 -10.711 -8.969 1 98.5 47 CYS B N 1
ATOM 1429 C CA . CYS B 1 47 ? -1.864 -11.422 -8.984 1 98.5 47 CYS B CA 1
ATOM 1430 C C . CYS B 1 47 ? -1.833 -12.5 -7.898 1 98.5 47 CYS B C 1
ATOM 1432 O O . CYS B 1 47 ? -0.861 -13.25 -7.793 1 98.5 47 CYS B O 1
ATOM 1434 N N . GLN B 1 48 ? -2.889 -12.531 -7.125 1 97.88 48 GLN B N 1
ATOM 1435 C CA . GLN B 1 48 ? -2.932 -13.469 -6.004 1 97.88 48 GLN B CA 1
ATOM 1436 C C . GLN B 1 48 ? -1.748 -13.258 -5.066 1 97.88 48 GLN B C 1
ATOM 1438 O O . GLN B 1 48 ? -1.104 -14.219 -4.645 1 97.88 48 GLN B O 1
ATOM 1443 N N . ALA B 1 49 ? -1.453 -12.07 -4.836 1 98.88 49 ALA B N 1
ATOM 1444 C CA . ALA B 1 49 ? -0.399 -11.688 -3.9 1 98.88 49 ALA B CA 1
ATOM 1445 C C . ALA B 1 49 ? -0.974 -11.391 -2.52 1 98.88 4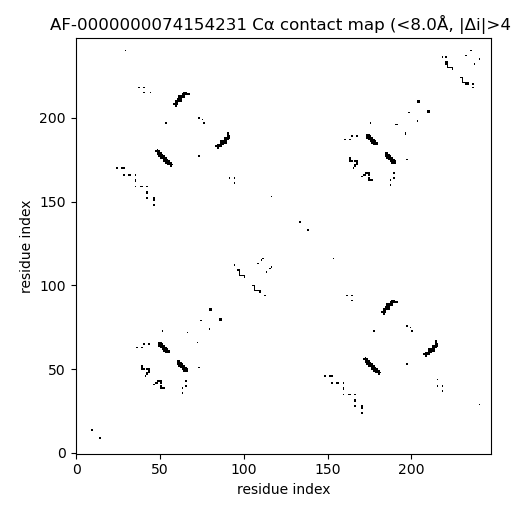9 ALA B C 1
ATOM 1447 O O . ALA B 1 49 ? -2.115 -10.938 -2.398 1 98.88 49 ALA B O 1
ATOM 1448 N N . LYS B 1 50 ? -0.227 -11.68 -1.431 1 98.88 50 LYS B N 1
ATOM 1449 C CA . LYS B 1 50 ? -0.574 -11.18 -0.103 1 98.88 50 LYS B CA 1
ATOM 1450 C C . LYS B 1 50 ? -0.138 -9.734 0.069 1 98.88 50 LYS B C 1
ATOM 1452 O O . LYS B 1 50 ? 1.025 -9.398 -0.161 1 98.88 50 LYS B O 1
ATOM 1457 N N . VAL B 1 51 ? -1.092 -8.875 0.397 1 98.94 51 VAL B N 1
ATOM 1458 C CA . VAL B 1 51 ? -0.822 -7.441 0.451 1 98.94 51 VAL B CA 1
ATOM 1459 C C . VAL B 1 51 ? -1.322 -6.867 1.775 1 98.94 51 VAL B C 1
ATOM 1461 O O . VAL B 1 51 ? -2.418 -7.207 2.23 1 98.94 51 VAL B O 1
ATOM 1464 N N . TYR B 1 52 ? -0.529 -6.047 2.436 1 98.94 52 TYR B N 1
ATOM 1465 C CA . TYR B 1 52 ? -0.862 -5.281 3.631 1 98.94 52 TYR B CA 1
ATOM 1466 C C . TYR B 1 52 ? -0.45 -3.822 3.473 1 98.94 52 TYR B C 1
ATOM 1468 O O . TYR B 1 52 ? 0.63 -3.527 2.957 1 98.94 52 TYR B O 1
ATOM 1476 N N . THR B 1 53 ? -1.327 -2.879 3.873 1 98.94 53 THR B N 1
ATOM 1477 C CA . THR B 1 53 ? -0.963 -1.466 3.871 1 98.94 53 THR B CA 1
ATOM 1478 C C . THR B 1 53 ? -1.373 -0.8 5.184 1 98.94 53 THR B C 1
ATOM 1480 O O . THR B 1 53 ? -2.367 -1.19 5.797 1 98.94 53 THR B O 1
ATOM 1483 N N . PHE B 1 54 ? -0.661 0.171 5.559 1 98.88 54 PHE B N 1
ATOM 1484 C CA . PHE B 1 54 ? -0.949 1.046 6.691 1 98.88 54 PHE B CA 1
ATOM 1485 C C . PHE B 1 54 ? -0.73 2.506 6.312 1 98.88 54 PHE B C 1
ATOM 1487 O O . PHE B 1 54 ? 0.308 2.859 5.75 1 98.88 54 PHE B O 1
ATOM 1494 N N . ILE B 1 55 ? -1.744 3.311 6.551 1 98.94 55 ILE B N 1
ATOM 1495 C CA . ILE B 1 55 ? -1.686 4.75 6.309 1 98.94 55 ILE B CA 1
ATOM 1496 C C . ILE B 1 55 ? -2.014 5.5 7.594 1 98.94 55 ILE B C 1
ATOM 1498 O O . ILE B 1 55 ? -2.963 5.152 8.305 1 98.94 55 ILE B O 1
ATOM 1502 N N . GLU B 1 56 ? -1.221 6.457 7.93 1 98.75 56 GLU B N 1
ATOM 1503 C CA . GLU B 1 56 ? -1.548 7.426 8.969 1 98.75 56 GLU B CA 1
ATOM 1504 C C . GLU B 1 56 ? -1.521 8.852 8.43 1 98.75 56 GLU B C 1
ATOM 1506 O O . GLU B 1 56 ? -0.531 9.273 7.824 1 98.75 56 GLU B O 1
ATOM 1511 N N . TYR B 1 57 ? -2.604 9.508 8.539 1 98.56 57 TYR B N 1
ATOM 1512 C CA . TYR B 1 57 ? -2.758 10.898 8.117 1 98.56 57 TYR B CA 1
ATOM 1513 C C . TYR B 1 57 ? -3.682 11.656 9.07 1 98.56 57 TYR B C 1
ATOM 1515 O O . TYR B 1 57 ? -4.797 11.211 9.344 1 98.56 57 TYR B O 1
ATOM 1523 N N . ASN B 1 58 ? -3.25 12.773 9.555 1 96.56 58 ASN B N 1
ATOM 1524 C CA . ASN B 1 58 ? -4.02 13.609 10.469 1 96.56 58 ASN B CA 1
ATOM 1525 C C . ASN B 1 58 ? -4.625 12.789 11.602 1 96.56 58 ASN B C 1
ATOM 1527 O O . ASN B 1 58 ? -5.816 12.914 11.898 1 96.56 58 ASN B O 1
ATOM 1531 N N . ARG B 1 59 ? -3.928 11.898 12.125 1 94.69 59 ARG B N 1
ATOM 1532 C CA . ARG B 1 59 ? -4.234 11.117 13.32 1 94.69 59 ARG B CA 1
ATOM 1533 C C . ARG B 1 59 ? -5.207 9.984 12.992 1 94.69 59 ARG B C 1
ATOM 1535 O O . ARG B 1 59 ? -5.57 9.203 13.875 1 94.69 59 ARG B O 1
ATOM 1542 N N . ARG B 1 60 ? -5.613 9.938 11.758 1 97.62 60 ARG B N 1
ATOM 1543 C CA . ARG B 1 60 ? -6.461 8.828 11.32 1 97.62 60 ARG B CA 1
ATOM 1544 C C . ARG B 1 60 ? -5.633 7.734 10.656 1 97.62 60 ARG B C 1
ATOM 1546 O O . ARG B 1 60 ? -4.586 8.016 10.07 1 97.62 60 ARG B O 1
ATOM 1553 N N . THR B 1 61 ? -6.129 6.559 10.844 1 98.12 61 THR B N 1
ATOM 1554 C CA . THR B 1 61 ? -5.371 5.438 10.305 1 98.12 61 THR B CA 1
ATOM 1555 C C . THR B 1 61 ? -6.254 4.574 9.406 1 98.12 61 THR B C 1
ATOM 1557 O O . THR B 1 61 ? -7.441 4.391 9.688 1 98.12 61 THR B O 1
ATOM 1560 N N . TRP B 1 62 ? -5.789 4.086 8.281 1 98.62 62 TRP B N 1
ATOM 1561 C CA . TRP B 1 62 ? -6.398 3.172 7.32 1 98.62 62 TRP B CA 1
ATOM 1562 C C . TRP B 1 62 ? -5.523 1.938 7.109 1 98.62 62 TRP B C 1
ATOM 1564 O O . TRP B 1 62 ? -4.301 2.049 6.988 1 98.62 62 TRP B O 1
ATOM 1574 N N . VAL B 1 63 ? -6.18 0.79 7.113 1 98.69 63 VAL B N 1
ATOM 1575 C CA . VAL B 1 63 ? -5.473 -0.472 6.922 1 98.69 63 VAL B CA 1
ATOM 1576 C C . VAL B 1 63 ? -6.148 -1.279 5.812 1 98.69 63 VAL B C 1
ATOM 1578 O O . VAL B 1 63 ? -7.375 -1.338 5.738 1 98.69 63 VAL B O 1
ATOM 1581 N N . PHE B 1 64 ? -5.352 -1.826 4.918 1 98.88 64 PHE B N 1
ATOM 1582 C CA . PHE B 1 64 ? -5.805 -2.887 4.027 1 98.88 64 PHE B CA 1
ATOM 1583 C C . PHE B 1 64 ? -5.055 -4.184 4.305 1 98.88 64 PHE B C 1
ATOM 1585 O O . PHE B 1 64 ? -3.838 -4.176 4.492 1 98.88 64 PHE B O 1
ATOM 1592 N N . THR B 1 65 ? -5.762 -5.25 4.363 1 98.81 65 THR B N 1
ATOM 1593 C CA . THR B 1 65 ? -5.141 -6.566 4.465 1 98.81 65 THR B CA 1
ATOM 1594 C C . THR B 1 65 ? -5.832 -7.566 3.545 1 98.81 65 THR B C 1
ATOM 1596 O O . THR B 1 65 ? -7.055 -7.699 3.572 1 98.81 65 THR B O 1
ATOM 1599 N N . SER B 1 66 ? -5.059 -8.234 2.752 1 98.81 66 SER B N 1
ATOM 1600 C CA . SER B 1 66 ? -5.59 -9.273 1.884 1 98.81 66 SER B CA 1
ATOM 1601 C C . SER B 1 66 ? -5.852 -10.562 2.664 1 98.81 66 SER B C 1
ATOM 1603 O O . SER B 1 66 ? -6.527 -11.469 2.168 1 98.81 66 SER B O 1
ATOM 1605 N N . GLU B 1 67 ? -5.25 -10.656 3.91 1 98.56 67 GLU B N 1
ATOM 1606 C CA . GLU B 1 67 ? -5.324 -11.859 4.727 1 98.56 67 GLU B CA 1
ATOM 1607 C C . GLU B 1 67 ? -5.988 -11.578 6.07 1 98.56 67 GLU B C 1
ATOM 1609 O O . GLU B 1 67 ? -5.355 -11.703 7.121 1 98.56 67 GLU B O 1
ATOM 1614 N N . PRO B 1 68 ? -7.254 -11.266 6.078 1 97.12 68 PRO B N 1
ATOM 1615 C CA . PRO B 1 68 ? -7.918 -10.859 7.316 1 97.12 68 PRO B CA 1
ATOM 1616 C C . PRO B 1 68 ? -7.984 -11.977 8.352 1 97.12 68 PRO B C 1
ATOM 1618 O O . PRO B 1 68 ? -8.062 -11.703 9.555 1 97.12 68 PRO B O 1
ATOM 1621 N N . ASP B 1 69 ? -7.918 -13.148 7.898 1 96.81 69 ASP B N 1
ATOM 1622 C CA . ASP B 1 69 ? -8.102 -14.273 8.812 1 96.81 69 ASP B CA 1
ATOM 1623 C C . ASP B 1 69 ? -6.762 -14.852 9.242 1 96.81 69 ASP B C 1
ATOM 1625 O O . ASP B 1 69 ? -6.715 -15.789 10.047 1 96.81 69 ASP B O 1
ATOM 1629 N N . GLN B 1 70 ? -5.734 -14.391 8.742 1 97.06 70 GLN B N 1
ATOM 1630 C CA . GLN B 1 70 ? -4.414 -14.891 9.117 1 97.06 70 GLN B CA 1
ATOM 1631 C C . GLN B 1 70 ? -3.795 -14.023 10.211 1 97.06 70 GLN B C 1
ATOM 1633 O O . GLN B 1 70 ? -3.307 -12.922 9.945 1 97.06 70 GLN B O 1
ATOM 1638 N N . ALA B 1 71 ? -3.695 -14.531 11.391 1 93.88 71 ALA B N 1
ATOM 1639 C CA . ALA B 1 71 ? -3.246 -13.812 12.578 1 93.88 71 ALA B CA 1
ATOM 1640 C C . ALA B 1 71 ? -1.793 -13.367 12.438 1 93.88 71 ALA B C 1
ATOM 1642 O O . ALA B 1 71 ? -1.408 -12.312 12.945 1 93.88 71 ALA B O 1
ATOM 1643 N N . SER B 1 72 ? -0.993 -14.141 11.75 1 94.5 72 SER B N 1
ATOM 1644 C CA . SER B 1 72 ? 0.44 -13.875 11.664 1 94.5 72 SER B CA 1
ATOM 1645 C C . SER B 1 72 ? 0.757 -12.922 10.516 1 94.5 72 SER B C 1
ATOM 1647 O O . SER B 1 72 ? 1.925 -12.633 10.25 1 94.5 72 SER B O 1
ATOM 1649 N N . PHE B 1 73 ? -0.302 -12.461 9.859 1 97.44 73 PHE B N 1
ATOM 1650 C CA . PHE B 1 73 ? -0.1 -11.539 8.75 1 97.44 73 PHE B CA 1
ATOM 1651 C C . PHE B 1 73 ? -0.567 -10.133 9.117 1 97.44 73 PHE B C 1
ATOM 1653 O O . PHE B 1 73 ? -1.664 -9.961 9.656 1 97.44 73 PHE B O 1
ATOM 1660 N N . PRO B 1 74 ? 0.255 -9.102 8.75 1 97.5 74 PRO B N 1
ATOM 1661 C CA . PRO B 1 74 ? 1.59 -9.164 8.148 1 97.5 74 PRO B CA 1
ATOM 1662 C C . PRO B 1 74 ? 2.676 -9.523 9.164 1 97.5 74 PRO B C 1
ATOM 1664 O O . PRO B 1 74 ? 2.441 -9.469 10.375 1 97.5 74 PRO B O 1
ATOM 1667 N N . PRO B 1 75 ? 3.777 -9.992 8.648 1 96.88 75 PRO B N 1
ATOM 1668 C CA . PRO B 1 75 ? 4.914 -10.148 9.562 1 96.88 75 PRO B CA 1
ATOM 1669 C C . PRO B 1 75 ? 5.383 -8.82 10.156 1 96.88 75 PRO B C 1
ATOM 1671 O O . PRO B 1 75 ? 5.215 -7.77 9.531 1 96.88 75 PRO B O 1
ATOM 1674 N N . THR B 1 76 ? 5.922 -8.891 11.391 1 94.56 76 THR B N 1
ATOM 1675 C CA . THR B 1 76 ? 6.5 -7.711 12.016 1 94.56 76 THR B CA 1
ATOM 1676 C C . THR B 1 76 ? 7.805 -7.316 11.32 1 94.56 76 THR B C 1
ATOM 1678 O O . THR B 1 76 ? 8.375 -8.109 10.562 1 94.56 76 THR B O 1
ATOM 1681 N N . LYS B 1 77 ? 8.281 -6.07 11.594 1 93.62 77 LYS B N 1
ATOM 1682 C CA . LYS B 1 77 ? 9.547 -5.602 11.039 1 93.62 77 LYS B CA 1
ATOM 1683 C C . LYS B 1 77 ? 10.68 -6.578 11.344 1 93.62 77 LYS B C 1
ATOM 1685 O O . LYS B 1 77 ? 11.477 -6.902 10.461 1 93.62 77 LYS B O 1
ATOM 1690 N N . ASP B 1 78 ? 10.711 -7.031 12.562 1 91.62 78 ASP B N 1
ATOM 1691 C CA . ASP B 1 78 ? 11.758 -7.961 12.984 1 91.62 78 ASP B CA 1
ATOM 1692 C C . ASP B 1 78 ? 11.641 -9.289 12.25 1 91.62 78 ASP B C 1
ATOM 1694 O O . ASP B 1 78 ? 12.648 -9.898 11.875 1 91.62 78 ASP B O 1
ATOM 1698 N N . GLU B 1 79 ? 10.422 -9.758 12.008 1 95 79 GLU B N 1
ATOM 1699 C CA . GLU B 1 79 ? 10.18 -11.023 11.32 1 95 79 GLU B CA 1
ATOM 1700 C C . GLU B 1 79 ? 10.562 -10.93 9.844 1 95 79 GLU B C 1
ATOM 1702 O O . GLU B 1 79 ? 11.078 -11.891 9.266 1 95 79 GLU B O 1
ATOM 1707 N N . ILE B 1 80 ? 10.32 -9.773 9.234 1 95.69 80 ILE B N 1
ATOM 1708 C CA . ILE B 1 80 ? 10.547 -9.562 7.812 1 95.69 80 ILE B CA 1
ATOM 1709 C C . ILE B 1 80 ? 12.039 -9.703 7.504 1 95.69 80 ILE B C 1
ATOM 1711 O O . ILE B 1 80 ? 12.414 -10.227 6.457 1 95.69 80 ILE B O 1
ATOM 1715 N N . LEU B 1 81 ? 12.828 -9.227 8.43 1 91.25 81 LEU B N 1
ATOM 1716 C CA . LEU B 1 81 ? 14.273 -9.25 8.234 1 91.25 81 LEU B CA 1
ATOM 1717 C C . LEU B 1 81 ? 14.812 -10.672 8.297 1 91.25 81 LEU B C 1
ATOM 1719 O O . LEU B 1 81 ? 15.961 -10.93 7.918 1 91.25 81 LEU B O 1
ATOM 1723 N N . ARG B 1 82 ? 13.953 -11.68 8.656 1 93.31 82 ARG B N 1
ATOM 1724 C CA . ARG B 1 82 ? 14.375 -13.07 8.773 1 93.31 82 ARG B CA 1
ATOM 1725 C C . ARG B 1 82 ? 13.812 -13.914 7.637 1 93.31 82 ARG B C 1
ATOM 1727 O O . ARG B 1 82 ? 14.023 -15.125 7.594 1 93.31 82 ARG B O 1
ATOM 1734 N N . ILE B 1 83 ? 13.094 -13.32 6.801 1 93 83 ILE B N 1
ATOM 1735 C CA . ILE B 1 83 ? 12.5 -14.031 5.676 1 93 83 ILE B CA 1
ATOM 1736 C C . ILE B 1 83 ? 13.555 -14.258 4.594 1 93 83 ILE B C 1
ATOM 1738 O O . ILE B 1 83 ? 14.383 -13.383 4.328 1 93 83 ILE B O 1
ATOM 1742 N N . TYR B 1 84 ? 13.727 -15.398 4.07 1 94.19 84 TYR B N 1
ATOM 1743 C CA . TYR B 1 84 ? 14.531 -15.68 2.885 1 94.19 84 TYR B CA 1
ATOM 1744 C C . TYR B 1 84 ? 13.648 -16.062 1.703 1 94.19 84 TYR B C 1
ATOM 1746 O O . TYR B 1 84 ? 12.703 -16.844 1.851 1 94.19 84 TYR B O 1
ATOM 1754 N N . PRO B 1 85 ? 14 -15.523 0.462 1 96.31 85 PRO B N 1
ATOM 1755 C CA . PRO B 1 85 ? 15.047 -14.531 0.223 1 96.31 85 PRO B CA 1
ATOM 1756 C C . PRO B 1 85 ? 14.734 -13.18 0.868 1 96.31 85 PRO B C 1
ATOM 1758 O O . PRO B 1 85 ? 13.578 -12.891 1.165 1 96.31 85 PRO B O 1
ATOM 1761 N N . LEU B 1 86 ? 15.719 -12.438 1.161 1 97 86 LEU B N 1
ATOM 1762 C CA . LEU B 1 86 ? 15.57 -11.18 1.878 1 97 86 LEU B CA 1
ATOM 1763 C C . LEU B 1 86 ? 14.602 -10.25 1.15 1 97 86 LEU B C 1
ATOM 1765 O O . LEU B 1 86 ? 14.609 -10.188 -0.081 1 97 86 LEU B O 1
ATOM 1769 N N . PRO B 1 87 ? 13.898 -9.508 1.878 1 97.44 87 PRO B N 1
ATOM 1770 C CA . PRO B 1 87 ? 12.938 -8.586 1.269 1 97.44 87 PRO B CA 1
ATOM 1771 C C . PRO B 1 87 ? 13.617 -7.477 0.472 1 97.44 87 PRO B C 1
ATOM 1773 O O . PRO B 1 87 ? 14.758 -7.109 0.763 1 97.44 87 PRO B O 1
ATOM 1776 N N . GLU B 1 88 ? 12.922 -7.02 -0.568 1 97.88 88 GLU B N 1
ATOM 1777 C CA . GLU B 1 88 ? 13.266 -5.758 -1.213 1 97.88 88 GLU B CA 1
ATOM 1778 C C . GLU B 1 88 ? 12.602 -4.578 -0.507 1 97.88 88 GLU B C 1
ATOM 1780 O O . GLU B 1 88 ? 11.367 -4.492 -0.463 1 97.88 88 GLU B O 1
ATOM 1785 N N . ILE B 1 89 ? 13.406 -3.684 0.063 1 98 89 ILE B N 1
ATOM 1786 C CA . ILE B 1 89 ? 12.867 -2.58 0.851 1 98 89 ILE B CA 1
ATOM 1787 C C . ILE B 1 89 ? 12.977 -1.28 0.057 1 98 89 ILE B C 1
ATOM 1789 O O . ILE B 1 89 ? 14.055 -0.922 -0.421 1 98 89 ILE B O 1
ATOM 1793 N N . PHE B 1 90 ? 11.898 -0.587 -0.071 1 98.25 90 PHE B N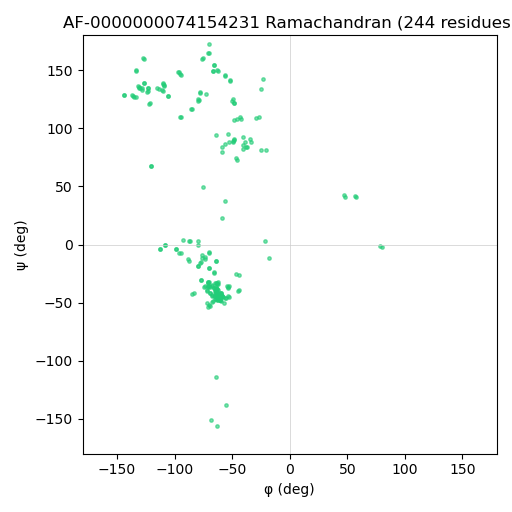 1
ATOM 1794 C CA . PHE B 1 90 ? 11.812 0.703 -0.747 1 98.25 90 PHE B CA 1
ATOM 1795 C C . PHE B 1 90 ? 11.555 1.822 0.255 1 98.25 90 PHE B C 1
ATOM 1797 O O . PHE B 1 90 ? 10.742 1.67 1.172 1 98.25 90 PHE B O 1
ATOM 1804 N N . ILE B 1 91 ? 12.328 2.867 0.115 1 98.31 91 ILE B N 1
ATOM 1805 C CA . ILE B 1 91 ? 12.141 4.074 0.916 1 98.31 91 ILE B CA 1
ATOM 1806 C C . ILE B 1 91 ? 12.031 5.289 -0.001 1 98.31 91 ILE B C 1
ATOM 1808 O O . ILE B 1 91 ? 12.414 5.23 -1.17 1 98.31 91 ILE B O 1
ATOM 1812 N N . PRO B 1 92 ? 11.492 6.367 0.436 1 97.25 92 PRO B N 1
ATOM 1813 C CA . PRO B 1 92 ? 11.211 7.52 -0.423 1 97.25 92 PRO B CA 1
ATOM 1814 C C . PRO B 1 92 ? 12.445 7.996 -1.193 1 97.25 92 PRO B C 1
ATOM 1816 O O . PRO B 1 92 ? 12.336 8.383 -2.359 1 97.25 92 PRO B O 1
ATOM 1819 N N . SER B 1 93 ? 13.594 7.961 -0.64 1 95.31 93 SER B N 1
ATOM 1820 C CA . SER B 1 93 ? 14.805 8.469 -1.273 1 95.31 93 SER B CA 1
ATOM 1821 C C . SER B 1 93 ? 15.148 7.668 -2.525 1 95.31 93 SER B C 1
ATOM 1823 O O . SER B 1 93 ? 15.93 8.117 -3.361 1 95.31 93 SER B O 1
ATOM 1825 N N . MET B 1 94 ? 14.523 6.566 -2.623 1 95.69 94 MET B N 1
ATOM 1826 C CA . MET B 1 94 ? 14.828 5.68 -3.74 1 95.69 94 MET B CA 1
ATOM 1827 C C . MET B 1 94 ? 13.984 6.023 -4.961 1 95.69 94 MET B C 1
ATOM 1829 O O . MET B 1 94 ? 14.219 5.512 -6.055 1 95.69 94 MET B O 1
ATOM 1833 N N . PHE B 1 95 ? 12.961 6.797 -4.777 1 93.94 95 PHE B N 1
ATOM 1834 C CA . PHE B 1 95 ? 12.047 7.141 -5.859 1 93.94 95 PHE B CA 1
ATOM 1835 C C . PHE B 1 95 ? 12.445 8.461 -6.504 1 93.94 95 PHE B C 1
ATOM 1837 O O . PHE B 1 95 ? 11.836 8.883 -7.496 1 93.94 95 PHE B O 1
ATOM 1844 N N . SER B 1 96 ? 13.461 9.188 -5.902 1 69.38 96 SER B N 1
ATOM 1845 C CA . SER B 1 96 ? 13.93 10.484 -6.379 1 69.38 96 SER B CA 1
ATOM 1846 C C . SER B 1 96 ? 14.375 10.414 -7.832 1 69.38 96 SER B C 1
ATOM 1848 O O . SER B 1 96 ? 15.578 10.375 -8.117 1 69.38 96 SER B O 1
ATOM 1850 N N . THR B 1 97 ? 13.68 9.664 -8.547 1 52.78 97 THR B N 1
ATOM 1851 C CA . THR B 1 97 ? 14.258 9.633 -9.883 1 52.78 97 THR B CA 1
ATOM 1852 C C . THR B 1 97 ? 14.383 11.047 -10.453 1 52.78 97 THR B C 1
ATOM 1854 O O . THR B 1 97 ? 13.781 11.984 -9.93 1 52.78 97 THR B O 1
ATOM 1857 N N . LEU B 1 98 ? 13.938 11.031 -12.023 1 47.78 98 LEU B N 1
ATOM 1858 C CA . LEU B 1 98 ? 14.094 11.695 -13.312 1 47.78 98 LEU B CA 1
ATOM 1859 C C . LEU B 1 98 ? 13.359 13.031 -13.328 1 47.78 98 LEU B C 1
ATOM 1861 O O . LEU B 1 98 ? 12.297 13.164 -12.711 1 47.78 98 LEU B O 1
ATOM 1865 N N . PRO B 1 99 ? 14.031 13.953 -13.703 1 42.94 99 PRO B N 1
ATOM 1866 C CA . PRO B 1 99 ? 13.461 15.281 -13.945 1 42.94 99 PRO B CA 1
ATOM 1867 C C . PRO B 1 99 ? 12.031 15.219 -14.484 1 42.94 99 PRO B C 1
ATOM 1869 O O . PRO B 1 99 ? 11.711 14.352 -15.297 1 42.94 99 PRO B O 1
ATOM 1872 N N . GLN B 1 100 ? 11.016 15.18 -13.641 1 42.81 100 GLN B N 1
ATOM 1873 C CA . GLN B 1 100 ? 9.734 15.477 -14.281 1 42.81 100 GLN B CA 1
ATOM 1874 C C . GLN B 1 100 ? 9.93 16.234 -15.586 1 42.81 100 GLN B C 1
ATOM 1876 O O . GLN B 1 100 ? 10.492 17.344 -15.594 1 42.81 100 GLN B O 1
ATOM 1881 N N . VAL B 1 101 ? 10.25 15.5 -16.688 1 36.94 101 VAL B N 1
ATOM 1882 C CA . VAL B 1 101 ? 10.258 16.219 -17.953 1 36.94 101 VAL B CA 1
ATOM 1883 C C . VAL B 1 101 ? 9.078 17.172 -18.016 1 36.94 101 VAL B C 1
ATOM 1885 O O . VAL B 1 101 ? 7.926 16.766 -17.828 1 36.94 101 VAL B O 1
ATOM 1888 N N . HIS B 1 102 ? 9.133 18.359 -17.656 1 36.53 102 HIS B N 1
ATOM 1889 C CA . HIS B 1 102 ? 8.281 19.281 -18.406 1 36.53 102 HIS B CA 1
ATOM 1890 C C . HIS B 1 102 ? 7.965 18.719 -19.797 1 36.53 102 HIS B C 1
ATOM 1892 O O . HIS B 1 102 ? 8.789 18.016 -20.391 1 36.53 102 HIS B O 1
ATOM 1898 N N . ASN B 1 103 ? 6.844 18.734 -20.609 1 34 103 ASN B N 1
ATOM 1899 C CA . ASN B 1 103 ? 6.605 18.547 -22.031 1 34 103 ASN B CA 1
ATOM 1900 C C . ASN B 1 103 ? 7.891 18.703 -22.844 1 34 103 ASN B C 1
ATOM 1902 O O . ASN B 1 103 ? 7.844 18.844 -24.062 1 34 103 ASN B O 1
ATOM 1906 N N . GLY B 1 104 ? 9.078 19.047 -22.891 1 30.73 104 GLY B N 1
ATOM 1907 C CA . GLY B 1 104 ? 9.672 18.562 -24.125 1 30.73 104 GLY B CA 1
ATOM 1908 C C . GLY B 1 104 ? 9.852 17.062 -24.156 1 30.73 104 GLY B C 1
ATOM 1909 O O . GLY B 1 104 ? 9.703 16.391 -23.125 1 30.73 104 GLY B O 1
ATOM 1910 N N . LYS B 1 105 ? 10.289 16.062 -25.25 1 31.75 105 LYS B N 1
ATOM 1911 C CA . LYS B 1 105 ? 10.219 14.641 -25.609 1 31.75 105 LYS B CA 1
ATOM 1912 C C . LYS B 1 105 ? 10.82 13.773 -24.5 1 31.75 105 LYS B C 1
ATOM 1914 O O . LYS B 1 105 ? 10.539 12.578 -24.422 1 31.75 105 LYS B O 1
ATOM 1919 N N . HIS B 1 106 ? 12.062 13.969 -23.922 1 30.61 106 HIS B N 1
ATOM 1920 C CA . HIS B 1 106 ? 13.039 12.914 -23.688 1 30.61 106 HIS B CA 1
ATOM 1921 C C . HIS B 1 106 ? 12.883 12.328 -22.281 1 30.61 106 HIS B C 1
ATOM 1923 O O . HIS B 1 106 ? 13.852 11.812 -21.719 1 30.61 106 HIS B O 1
ATOM 1929 N N . ASP B 1 107 ? 11.953 12.688 -21.469 1 32.09 107 ASP B N 1
ATOM 1930 C CA . ASP B 1 107 ? 12.312 12.281 -20.109 1 32.09 107 ASP B CA 1
ATOM 1931 C C . ASP B 1 107 ? 12.375 10.758 -20 1 32.09 107 ASP B C 1
ATOM 1933 O O . ASP B 1 107 ? 11.352 10.078 -20.156 1 32.09 107 ASP B O 1
ATOM 1937 N N . VAL B 1 108 ? 13.531 10.188 -20.156 1 31.14 108 VAL B N 1
ATOM 1938 C CA . VAL B 1 108 ? 14.039 8.828 -20.016 1 31.14 108 VAL B CA 1
ATOM 1939 C C . VAL B 1 108 ? 13.75 8.328 -18.594 1 31.14 108 VAL B C 1
ATOM 1941 O O . VAL B 1 108 ? 14.094 8.992 -17.609 1 31.14 108 VAL B O 1
ATOM 1944 N N . VAL B 1 109 ? 12.633 7.773 -18.281 1 32.97 109 VAL B N 1
ATOM 1945 C CA . VAL B 1 109 ? 12.391 6.977 -17.078 1 32.97 109 VAL B CA 1
ATOM 1946 C C . VAL B 1 109 ? 13.68 6.297 -16.641 1 32.97 109 VAL B C 1
ATOM 1948 O O . VAL B 1 109 ? 14.453 5.809 -17.469 1 32.97 109 VAL B O 1
ATOM 1951 N N . ASP B 1 110 ? 14.258 6.738 -15.555 1 35.75 110 ASP B N 1
ATOM 1952 C CA . ASP B 1 110 ? 15.484 6.152 -15.016 1 35.75 110 ASP B CA 1
ATOM 1953 C C . ASP B 1 110 ? 15.438 4.629 -15.07 1 35.75 110 ASP B C 1
ATOM 1955 O O . ASP B 1 110 ? 14.492 4.016 -14.562 1 35.75 110 ASP B O 1
ATOM 1959 N N . PRO B 1 111 ? 16.156 4.07 -15.906 1 32.53 111 PRO B N 1
ATOM 1960 C CA . PRO B 1 111 ? 16.359 2.625 -16.016 1 32.53 111 PRO B CA 1
ATOM 1961 C C . PRO B 1 111 ? 16.641 1.959 -14.68 1 32.53 111 PRO B C 1
ATOM 1963 O O . PRO B 1 111 ? 16.438 0.751 -14.523 1 32.53 111 PRO B O 1
ATOM 1966 N N . ALA B 1 112 ? 17.156 2.703 -13.789 1 35.19 112 ALA B N 1
ATOM 1967 C CA . ALA B 1 112 ? 17.547 2.059 -12.539 1 35.19 112 ALA B CA 1
ATOM 1968 C C . ALA B 1 112 ? 16.328 1.609 -11.742 1 35.19 112 ALA B C 1
ATOM 1970 O O . ALA B 1 112 ? 16.406 0.682 -10.93 1 35.19 112 ALA B O 1
ATOM 1971 N N . LEU B 1 113 ? 15.391 2.42 -11.469 1 42.41 113 LEU B N 1
ATOM 1972 C CA . LEU B 1 113 ? 14.18 1.761 -10.977 1 42.41 113 LEU B CA 1
ATOM 1973 C C . LEU B 1 113 ? 13.734 0.667 -11.938 1 42.41 113 LEU B C 1
ATOM 1975 O O . LEU B 1 113 ? 13.227 -0.373 -11.516 1 42.41 113 LEU B O 1
ATOM 1979 N N . SER B 1 114 ? 13.906 0.884 -13.242 1 39.16 114 SER B N 1
ATOM 1980 C CA . SER B 1 114 ? 13.758 -0.142 -14.273 1 39.16 114 SER B CA 1
ATOM 1981 C C . SER B 1 114 ? 14.742 -1.289 -14.055 1 39.16 114 SER B C 1
ATOM 1983 O O . SER B 1 114 ? 14.383 -2.459 -14.203 1 39.16 114 SER B O 1
ATOM 1985 N N . ASP B 1 115 ? 16.016 -0.968 -13.82 1 39.78 115 ASP B N 1
ATOM 1986 C CA . ASP B 1 115 ? 17.062 -1.976 -13.664 1 39.78 115 ASP B CA 1
ATOM 1987 C C . ASP B 1 115 ? 16.844 -2.783 -12.383 1 39.78 115 ASP B C 1
ATOM 1989 O O . ASP B 1 115 ? 17.125 -3.984 -12.352 1 39.78 115 ASP B O 1
ATOM 1993 N N . ARG B 1 116 ? 16.641 -2.068 -11.359 1 40.84 116 ARG B N 1
ATOM 1994 C CA . ARG B 1 116 ? 16.422 -2.84 -10.141 1 40.84 116 ARG B CA 1
ATOM 1995 C C . ARG B 1 116 ? 15.164 -3.707 -10.258 1 40.84 116 ARG B C 1
ATOM 1997 O O . ARG B 1 116 ? 15.086 -4.777 -9.656 1 40.84 116 ARG B O 1
ATOM 2004 N N . PHE B 1 117 ? 14.203 -3.268 -10.953 1 41.72 117 PHE B N 1
ATOM 2005 C CA . PHE B 1 117 ? 13.102 -4.184 -11.227 1 41.72 117 PHE B CA 1
ATOM 2006 C C . PHE B 1 117 ? 13.5 -5.211 -12.273 1 41.72 117 PHE B C 1
ATOM 2008 O O . PHE B 1 117 ? 12.961 -6.324 -12.297 1 41.72 117 PHE B O 1
ATOM 2015 N N . ASP B 1 118 ? 14.266 -4.945 -13.297 1 37.09 118 ASP B N 1
ATOM 2016 C CA . ASP B 1 118 ? 14.578 -5.84 -14.406 1 37.09 118 ASP B CA 1
ATOM 2017 C C . ASP B 1 118 ? 15.656 -6.848 -14.016 1 37.09 118 ASP B C 1
ATOM 2019 O O . ASP B 1 118 ? 15.992 -7.738 -14.797 1 37.09 118 ASP B O 1
ATOM 2023 N N . THR B 1 119 ? 16.344 -6.637 -13.086 1 34.81 119 THR B N 1
ATOM 2024 C CA . THR B 1 119 ? 17.562 -7.449 -13 1 34.81 119 THR B CA 1
ATOM 2025 C C . THR B 1 119 ? 17.219 -8.891 -12.633 1 34.81 119 THR B C 1
ATOM 2027 O O . THR B 1 119 ? 17.891 -9.828 -13.062 1 34.81 119 THR B O 1
ATOM 2030 N N . HIS B 1 120 ? 16.453 -9.141 -11.633 1 36 120 HIS B N 1
ATOM 2031 C CA . HIS B 1 120 ? 16.672 -10.438 -11.016 1 36 120 HIS B CA 1
ATOM 2032 C C . HIS B 1 120 ? 15.992 -11.555 -11.812 1 36 120 HIS B C 1
ATOM 2034 O O . HIS B 1 120 ? 15.938 -12.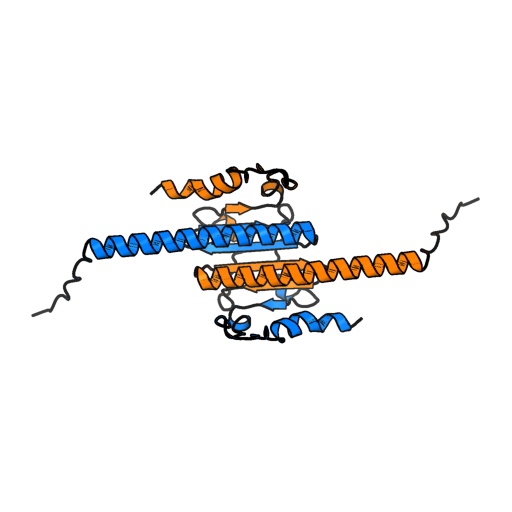695 -11.359 1 36 120 HIS B O 1
ATOM 2040 N N . ALA B 1 121 ? 15.359 -11.266 -12.836 1 33.09 121 ALA B N 1
ATOM 2041 C CA . ALA B 1 121 ? 14.734 -12.453 -13.422 1 33.09 121 ALA B CA 1
ATOM 2042 C C . ALA B 1 121 ? 15.781 -13.383 -14.023 1 33.09 121 ALA B C 1
ATOM 2044 O O . ALA B 1 121 ? 15.469 -14.516 -14.414 1 33.09 121 ALA B O 1
ATOM 2045 N N . ALA B 1 122 ? 17.016 -12.914 -14.352 1 32.72 122 ALA B N 1
ATOM 2046 C CA . ALA B 1 122 ? 17.812 -13.758 -15.242 1 32.72 122 ALA B CA 1
ATOM 2047 C C . ALA B 1 122 ? 18.344 -14.977 -14.5 1 32.72 122 ALA B C 1
ATOM 2049 O O . ALA B 1 122 ? 19.031 -15.82 -15.094 1 32.72 122 ALA B O 1
ATOM 2050 N N . ASP B 1 123 ? 18.281 -15.023 -13.211 1 27.25 123 ASP B N 1
ATOM 2051 C CA . ASP B 1 123 ? 19.172 -16.125 -12.844 1 27.25 123 ASP B CA 1
ATOM 2052 C C . ASP B 1 123 ? 18.516 -17.469 -13.117 1 27.25 123 ASP B C 1
ATOM 2054 O O . ASP B 1 123 ? 19.109 -18.516 -12.875 1 27.25 123 ASP B O 1
ATOM 2058 N N . GLN B 1 124 ? 17.25 -17.641 -13.406 1 22.14 124 GLN B N 1
ATOM 2059 C CA . GLN B 1 124 ? 17.156 -19.062 -13.742 1 22.14 124 GLN B CA 1
ATOM 2060 C C . GLN B 1 124 ? 17.594 -19.297 -15.188 1 22.14 124 GLN B C 1
ATOM 2062 O O . GLN B 1 124 ? 17.328 -18.484 -16.062 1 22.14 124 GLN B O 1
#

Solvent-accessible surface area (backbone atoms only — not comparable to full-atom values): 14755 Å² total; per-residue (Å²): 134,84,79,72,81,74,80,71,75,76,52,70,68,55,50,50,50,51,51,50,52,51,50,51,52,50,52,52,37,54,55,48,50,51,54,44,54,49,43,49,47,46,43,24,67,77,57,67,24,49,33,37,40,40,38,40,47,95,71,38,37,41,34,39,33,64,49,82,84,40,86,70,55,75,68,50,76,75,52,45,75,68,40,74,62,67,55,47,76,43,44,64,81,74,69,67,68,57,71,76,55,58,90,67,81,83,61,64,70,52,51,56,71,47,41,67,66,60,51,75,72,63,78,114,134,85,79,72,82,75,79,72,74,76,51,70,68,55,52,51,50,52,50,51,52,49,50,50,52,50,52,52,39,53,55,48,49,51,55,44,54,50,42,49,46,46,41,24,67,78,58,67,25,47,32,36,38,40,38,38,50,96,73,40,36,41,34,39,34,62,48,82,84,39,85,71,55,75,67,51,76,76,53,45,76,68,41,73,61,68,56,47,77,43,45,63,83,75,66,69,65,54,72,77,53,60,89,68,94,71,61,62,72,52,51,58,71,47,40,70,66,59,52,73,70,65,76,114

Organism: Verticillium dahliae (strain VdLs.17 / ATCC MYA-4575 / FGSC 10137) (NCBI:txid498257)

Radius of gyration: 23.4 Å; Cα contacts (8 Å, |Δi|>4): 246; chains: 2; bounding box: 43×104×55 Å

InterPro domains:
  IPR036879 Transcription factor, MADS-box superfamily [SSF55455] (15-64)

Foldseek 3Di:
DPPPPPPPPPDPVRVVVVVVVVVVVVVVCVVVVVVVLVVQVCCCPVVVDWGWDWDDDPNDIDIDTPCPPDPCPPPDPVVQCVDPPHDDDDDPVVCPDWDPPPPDDDRPPPCVVVCVVPPDPPPD/DPPPPPPPPPDPVRVVVVVVVVVVVVVVCVVVVVVVLVVQVCCCPVVVDWGWDWDDDPNDIDIDTPCPPDPCPPPDPVVQCVDPPHDDDDDPVVVPDWDPPDPDPDGDPPCVVVCVVPPPPPPD